Protein AF-A0A520SZP2-F1 (afdb_monomer_lite)

Radius of gyration: 31.74 Å; chains: 1; bounding box: 87×52×72 Å

Secondary structure (DSSP, 8-state):
-HHHHHHHHHHHHHHHHHHHHHHHHHHHHTTS---SS-HHHHHHHHHHHHHHHHHHHHHHHHHHHHHHHHHHHHHHHHHH-SSPPPHHHHHHHHHHHHHHHHT---S---HHHHHHHHHHHHHHHHHHHHHHHHHHHHHHHHHHHHHHHHHTT--HHHHHHHHHHHHHHHHHHHHHHHHHHHHHHHHHHHHHHHHHS-HHHHHH---B-GGGG--S-TTS--HHHHHHHHHHB-SHHHHHHHHHHHHHHHHHHHHHHHHHHHIIIII--HHHHHHHHHHHHHHHHS-HHHHHHHIIIIIHHHHHHHHHHTT---

Structure (mmCIF, N/CA/C/O backbone):
data_AF-A0A520SZP2-F1
#
_entry.id   AF-A0A520SZP2-F1
#
loop_
_atom_site.group_PDB
_atom_site.id
_atom_site.type_symbol
_atom_site.label_atom_id
_atom_site.label_alt_id
_atom_site.label_comp_id
_atom_site.label_asym_id
_atom_site.label_entity_id
_atom_site.label_seq_id
_atom_site.pdbx_PDB_ins_code
_atom_site.Cartn_x
_atom_site.Cartn_y
_atom_site.Cartn_z
_atom_site.occupancy
_atom_site.B_iso_or_equiv
_atom_site.auth_seq_id
_atom_site.auth_comp_id
_atom_site.auth_asym_id
_atom_site.auth_atom_id
_atom_site.pdbx_PDB_model_num
ATOM 1 N N . MET A 1 1 ? 10.255 18.016 1.391 1.00 80.38 1 MET A N 1
ATOM 2 C CA . MET A 1 1 ? 11.583 17.365 1.290 1.00 80.38 1 MET A CA 1
ATOM 3 C C . MET A 1 1 ? 11.484 15.958 0.704 1.00 80.38 1 MET A C 1
ATOM 5 O O . MET A 1 1 ? 12.062 15.733 -0.346 1.00 80.38 1 MET A O 1
ATOM 9 N N . ASN A 1 2 ? 10.723 15.031 1.305 1.00 86.62 2 ASN A N 1
ATOM 10 C CA . ASN A 1 2 ? 10.622 13.649 0.799 1.00 86.62 2 ASN A CA 1
ATOM 11 C C . ASN A 1 2 ? 10.128 13.564 -0.658 1.00 86.62 2 ASN A C 1
ATOM 13 O O . ASN A 1 2 ? 10.704 12.823 -1.446 1.00 86.62 2 ASN A O 1
ATOM 17 N N . SER A 1 3 ? 9.139 14.376 -1.046 1.00 88.38 3 SER A N 1
ATOM 18 C CA . SER A 1 3 ? 8.683 14.475 -2.441 1.00 88.38 3 SER A CA 1
ATOM 19 C C . SER A 1 3 ? 9.800 14.883 -3.408 1.00 88.38 3 SER A C 1
ATOM 21 O O . SER A 1 3 ? 9.926 14.290 -4.470 1.00 88.38 3 SER A O 1
ATOM 23 N N . ILE A 1 4 ? 10.653 15.835 -3.016 1.00 92.94 4 ILE A N 1
ATOM 24 C CA . ILE A 1 4 ? 11.794 16.316 -3.814 1.00 92.94 4 ILE A CA 1
ATOM 25 C C . ILE A 1 4 ? 12.872 15.229 -3.954 1.00 92.94 4 ILE A C 1
ATOM 27 O O . ILE A 1 4 ? 13.462 15.064 -5.019 1.00 92.94 4 ILE A O 1
ATOM 31 N N . LEU A 1 5 ? 13.140 14.470 -2.888 1.00 92.88 5 LEU A N 1
ATOM 32 C CA . LEU A 1 5 ? 14.099 13.360 -2.937 1.00 92.88 5 LEU A CA 1
ATOM 33 C C . LEU A 1 5 ? 13.573 12.188 -3.781 1.00 92.88 5 LEU A C 1
ATOM 35 O O . LEU A 1 5 ? 14.340 11.551 -4.493 1.00 92.88 5 LEU A O 1
ATOM 39 N N . LEU A 1 6 ? 12.264 11.932 -3.762 1.00 92.81 6 LEU A N 1
ATOM 40 C CA . LEU A 1 6 ? 11.645 10.917 -4.617 1.00 92.81 6 LEU A CA 1
ATOM 41 C C . LEU A 1 6 ? 11.651 11.325 -6.093 1.00 92.81 6 LEU A C 1
ATOM 43 O O . LEU A 1 6 ? 11.983 10.508 -6.950 1.00 92.81 6 LEU A O 1
ATOM 47 N N . THR A 1 7 ? 11.336 12.583 -6.413 1.00 93.75 7 THR A N 1
ATOM 48 C CA . THR A 1 7 ? 11.406 13.060 -7.803 1.00 93.75 7 THR A CA 1
ATOM 49 C C . THR A 1 7 ? 12.842 13.065 -8.318 1.00 93.75 7 THR A C 1
ATOM 51 O O . THR A 1 7 ? 13.082 12.628 -9.444 1.00 93.75 7 THR A O 1
ATOM 54 N N . SER A 1 8 ? 13.817 13.473 -7.497 1.00 93.12 8 SER A N 1
ATOM 55 C CA . SER A 1 8 ? 15.229 13.409 -7.880 1.00 93.12 8 SER A CA 1
ATOM 56 C C . SER A 1 8 ? 15.699 11.968 -8.086 1.00 93.12 8 SER A C 1
ATOM 58 O O . SER A 1 8 ? 16.366 11.698 -9.081 1.00 93.12 8 SER A O 1
ATOM 60 N N . LEU A 1 9 ? 15.286 11.020 -7.237 1.00 95.44 9 LEU A N 1
ATOM 61 C CA . LEU A 1 9 ? 15.585 9.595 -7.400 1.00 95.44 9 LEU A CA 1
ATOM 62 C C . LEU A 1 9 ? 15.125 9.063 -8.764 1.00 95.44 9 LEU A C 1
ATOM 64 O O . LEU A 1 9 ? 15.891 8.385 -9.449 1.00 95.44 9 LEU A O 1
ATOM 68 N N . VAL A 1 10 ? 13.896 9.394 -9.175 1.00 95.06 10 VAL A N 1
ATOM 69 C CA . VAL A 1 10 ? 13.352 8.994 -10.483 1.00 95.06 10 VAL A CA 1
ATOM 70 C C . VAL A 1 10 ? 14.177 9.604 -11.618 1.00 95.06 10 VAL A C 1
ATOM 72 O O . VAL A 1 10 ? 14.575 8.890 -12.540 1.00 95.06 10 VAL A O 1
ATOM 75 N N . LEU A 1 11 ? 14.502 10.897 -11.532 1.00 95.81 11 LEU A N 1
ATOM 76 C CA . LEU A 1 11 ? 15.324 11.582 -12.534 1.00 95.81 11 LEU A CA 1
ATOM 77 C C . LEU A 1 11 ? 16.731 10.972 -12.644 1.00 95.81 11 LEU A C 1
ATOM 79 O O . LEU A 1 11 ? 17.192 10.685 -13.752 1.00 95.81 11 LEU A O 1
ATOM 83 N N . PHE A 1 12 ? 17.400 10.710 -11.517 1.00 95.12 12 PHE A N 1
ATOM 84 C CA . PHE A 1 12 ? 18.714 10.063 -11.493 1.00 95.12 12 PHE A CA 1
ATOM 85 C C . PHE A 1 12 ? 18.660 8.621 -11.998 1.00 95.12 12 PHE A C 1
ATOM 87 O O . PHE A 1 12 ? 19.572 8.206 -12.713 1.00 95.12 12 PHE A O 1
ATOM 94 N N . GLY A 1 13 ? 17.596 7.874 -11.697 1.00 94.38 13 GLY A N 1
ATOM 95 C CA . GLY A 1 13 ? 17.383 6.522 -12.216 1.00 94.38 13 GLY A CA 1
ATOM 96 C C . GLY A 1 13 ? 17.248 6.498 -13.741 1.00 94.38 13 GLY A C 1
ATOM 97 O O . GLY A 1 13 ? 17.944 5.732 -14.411 1.00 94.38 13 GLY A O 1
ATOM 98 N N . ILE A 1 14 ? 16.421 7.387 -14.305 1.00 95.31 14 ILE A N 1
ATOM 99 C CA . ILE A 1 14 ? 16.243 7.522 -15.761 1.00 95.31 14 ILE A CA 1
ATOM 100 C C . ILE A 1 14 ? 17.556 7.956 -16.426 1.00 95.31 14 ILE A C 1
ATOM 102 O O . ILE A 1 14 ? 17.989 7.342 -17.403 1.00 95.31 14 ILE A O 1
ATOM 106 N N . SER A 1 15 ? 18.231 8.970 -15.880 1.00 95.06 15 SER A N 1
ATOM 107 C CA . SER A 1 15 ? 19.526 9.439 -16.393 1.00 95.06 15 SER A CA 1
ATOM 108 C C . SER A 1 15 ? 20.583 8.326 -16.373 1.00 95.06 15 SER A C 1
ATOM 110 O O . SER A 1 15 ? 21.253 8.063 -17.376 1.00 95.06 15 SER A O 1
ATOM 112 N N . SER A 1 16 ? 20.657 7.580 -15.268 1.00 94.50 16 SER A N 1
ATOM 113 C CA . SER A 1 16 ? 21.562 6.440 -15.088 1.00 94.50 16 SER A CA 1
ATOM 114 C C . SER A 1 16 ? 21.314 5.320 -16.101 1.00 94.50 16 SER A C 1
ATOM 116 O O . SER A 1 16 ? 22.273 4.733 -16.610 1.00 94.50 16 SER A O 1
ATOM 118 N N . PHE A 1 17 ? 20.053 5.056 -16.462 1.00 95.94 17 PHE A N 1
ATOM 119 C CA . PHE A 1 17 ? 19.707 4.085 -17.504 1.00 95.94 17 PHE A CA 1
ATOM 120 C C . PHE A 1 17 ? 20.318 4.460 -18.859 1.00 95.94 17 PHE A C 1
ATOM 122 O O . PHE A 1 17 ? 21.001 3.648 -19.497 1.00 95.94 17 PHE A O 1
ATOM 129 N N . PHE A 1 18 ? 20.102 5.703 -19.301 1.00 95.00 18 PHE A N 1
ATOM 130 C CA . PHE A 1 18 ? 20.647 6.183 -20.570 1.00 95.00 18 PHE A CA 1
ATOM 131 C C . PHE A 1 18 ? 22.175 6.247 -20.546 1.00 95.00 18 PHE A C 1
ATOM 133 O O . PHE A 1 18 ? 22.811 5.909 -21.549 1.00 95.00 18 PHE A O 1
ATOM 140 N N . PHE A 1 19 ? 22.768 6.605 -19.405 1.00 94.00 19 PHE A N 1
ATOM 141 C CA . PHE A 1 19 ? 24.215 6.638 -19.220 1.00 94.00 19 PHE A CA 1
ATOM 142 C C . PHE A 1 19 ? 24.849 5.245 -19.364 1.00 94.00 19 PHE A C 1
ATOM 144 O O . PHE A 1 19 ? 25.748 5.063 -20.191 1.00 94.00 19 PHE A O 1
ATOM 151 N N . GLY A 1 20 ? 24.330 4.235 -18.654 1.00 91.12 20 GLY A N 1
ATOM 152 C CA . GLY A 1 20 ? 24.816 2.852 -18.738 1.00 91.12 20 GLY A CA 1
ATOM 153 C C . GLY A 1 20 ? 24.688 2.263 -20.148 1.00 91.12 20 GLY A C 1
ATOM 154 O O . GLY A 1 20 ? 25.642 1.693 -20.685 1.00 91.12 20 GLY A O 1
ATOM 155 N N . LYS A 1 21 ? 23.539 2.487 -20.803 1.00 92.81 21 LYS A N 1
ATOM 156 C CA . LYS A 1 21 ? 23.280 2.047 -22.186 1.00 92.81 21 LYS A CA 1
ATOM 157 C C . LYS A 1 21 ? 24.211 2.719 -23.200 1.00 92.81 21 LYS A C 1
ATOM 159 O O . LYS A 1 21 ? 24.704 2.064 -24.118 1.00 92.81 21 LYS A O 1
ATOM 164 N N . SER A 1 22 ? 24.448 4.021 -23.060 1.00 91.12 22 SER A N 1
ATOM 165 C CA . SER A 1 22 ? 25.308 4.776 -23.979 1.00 91.12 22 SER A CA 1
ATOM 166 C C . SER A 1 22 ? 26.777 4.396 -23.818 1.00 91.12 22 SER A C 1
ATOM 168 O O . SER A 1 22 ? 27.507 4.312 -24.806 1.00 91.12 22 SER A O 1
ATOM 170 N N . ARG A 1 23 ? 27.213 4.107 -22.586 1.00 89.62 23 ARG A N 1
ATOM 171 C CA . ARG A 1 23 ? 28.592 3.710 -22.292 1.00 89.62 23 ARG A CA 1
ATOM 172 C C . ARG A 1 23 ? 28.969 2.399 -22.972 1.00 89.62 23 ARG A C 1
ATOM 174 O O . ARG A 1 23 ? 29.981 2.360 -23.666 1.00 89.62 23 ARG A O 1
ATOM 181 N N . ILE A 1 24 ? 28.152 1.355 -22.825 1.00 90.06 24 ILE A N 1
ATOM 182 C CA . ILE A 1 24 ? 28.465 0.052 -23.428 1.00 90.06 24 ILE A CA 1
ATOM 183 C C . ILE A 1 24 ? 28.420 0.098 -24.961 1.00 90.06 24 ILE A C 1
ATOM 185 O O . ILE A 1 24 ? 29.237 -0.546 -25.611 1.00 90.06 24 ILE A O 1
ATOM 189 N N . LYS A 1 25 ? 27.540 0.923 -25.553 1.00 88.75 25 LYS A N 1
ATOM 190 C CA . LYS A 1 25 ? 27.530 1.156 -27.007 1.00 88.75 25 LYS A CA 1
ATOM 191 C C . LYS A 1 25 ? 28.850 1.753 -27.499 1.00 88.75 25 LYS A C 1
ATOM 193 O O . LYS A 1 25 ? 29.400 1.240 -28.464 1.00 88.75 25 LYS A O 1
ATOM 198 N N . LYS A 1 26 ? 29.378 2.779 -26.815 1.00 88.50 26 LYS A N 1
ATOM 199 C CA . LYS A 1 26 ? 30.670 3.403 -27.165 1.00 88.50 26 LYS A CA 1
ATOM 200 C C . LYS A 1 26 ? 31.833 2.406 -27.102 1.00 88.50 26 LYS A C 1
ATOM 202 O O . LYS A 1 26 ? 32.680 2.392 -27.987 1.00 88.50 26 LYS A O 1
ATOM 207 N N . ILE A 1 27 ? 31.843 1.560 -26.074 1.00 84.88 27 ILE A N 1
ATOM 208 C CA . ILE A 1 27 ? 32.860 0.517 -25.869 1.00 84.88 27 ILE A CA 1
ATOM 209 C C . ILE A 1 27 ? 32.779 -0.574 -26.950 1.00 84.88 27 ILE A C 1
ATOM 211 O O . ILE A 1 27 ? 33.808 -1.060 -27.420 1.00 84.88 27 ILE A O 1
ATOM 215 N N . ALA A 1 28 ? 31.562 -0.937 -27.369 1.00 85.44 28 ALA A N 1
ATOM 216 C CA . ALA A 1 28 ? 31.340 -1.900 -28.443 1.00 85.44 28 ALA A CA 1
ATOM 217 C C . ALA A 1 28 ? 31.799 -1.356 -29.806 1.00 85.44 28 ALA A C 1
ATOM 219 O O . ALA A 1 28 ? 32.395 -2.091 -30.587 1.00 85.44 28 ALA A O 1
ATOM 220 N N . THR A 1 29 ? 31.566 -0.066 -30.081 1.00 84.81 29 THR A N 1
ATOM 221 C CA . THR A 1 29 ? 32.012 0.585 -31.325 1.00 84.81 29 THR A CA 1
ATOM 222 C C . THR A 1 29 ? 33.520 0.811 -31.382 1.00 84.81 29 THR A C 1
ATOM 224 O O . THR A 1 29 ? 34.079 0.823 -32.470 1.00 84.81 29 THR A O 1
ATOM 227 N N . SER A 1 30 ? 34.196 0.963 -30.237 1.00 81.12 30 SER A N 1
ATOM 228 C CA . SER A 1 30 ? 35.652 1.154 -30.183 1.00 81.12 30 SER A CA 1
ATOM 229 C C . SER A 1 30 ? 36.456 -0.150 -30.291 1.00 81.12 30 SER A C 1
ATOM 231 O O . SER A 1 30 ? 37.675 -0.118 -30.163 1.00 81.12 30 SER A O 1
ATOM 233 N N . GLY A 1 31 ? 35.799 -1.303 -30.481 1.00 71.50 31 GLY A N 1
ATOM 234 C CA . GLY A 1 31 ? 36.452 -2.594 -30.739 1.00 71.50 31 GLY A CA 1
ATOM 235 C C . GLY A 1 31 ? 37.140 -3.254 -29.536 1.00 71.50 31 GLY A C 1
ATOM 236 O O . GLY A 1 31 ? 37.711 -4.328 -29.686 1.00 71.50 31 GLY A O 1
ATOM 237 N N . SER A 1 32 ? 37.071 -2.655 -28.341 1.00 70.00 32 SER A N 1
ATOM 238 C CA . SER A 1 32 ? 37.806 -3.131 -27.154 1.00 70.00 32 SER A CA 1
ATOM 239 C C . SER A 1 32 ? 37.367 -4.514 -26.649 1.00 70.00 32 SER A C 1
ATOM 241 O O . SER A 1 32 ? 38.198 -5.290 -26.185 1.00 70.00 32 SER A O 1
ATOM 243 N N . PHE A 1 33 ? 36.077 -4.844 -26.749 1.00 79.12 33 PHE A N 1
ATOM 244 C CA . PHE A 1 33 ? 35.528 -6.183 -26.511 1.00 79.12 33 PHE A CA 1
ATOM 245 C C . PHE A 1 33 ? 34.069 -6.268 -26.979 1.00 79.12 33 PHE A C 1
ATOM 247 O O . PHE A 1 33 ? 33.365 -5.260 -27.070 1.00 79.12 33 PHE A O 1
ATOM 254 N N . ARG A 1 34 ? 33.576 -7.492 -27.220 1.00 82.19 34 ARG A N 1
ATOM 255 C CA . ARG A 1 34 ? 32.149 -7.745 -27.477 1.00 82.19 34 ARG A CA 1
ATOM 256 C C . ARG A 1 34 ? 31.355 -7.717 -26.154 1.00 82.19 34 ARG A C 1
ATOM 258 O O . ARG A 1 34 ? 31.770 -8.387 -25.201 1.00 82.19 34 ARG A O 1
ATOM 265 N N . PRO A 1 35 ? 30.240 -6.966 -26.055 1.00 84.06 35 PRO A N 1
ATOM 266 C CA . PRO A 1 35 ? 29.394 -6.955 -24.860 1.00 84.06 35 PRO A CA 1
ATOM 267 C C . PRO A 1 35 ? 28.834 -8.345 -24.544 1.00 84.06 35 PRO A C 1
ATOM 269 O O . PRO A 1 35 ? 28.375 -9.041 -25.447 1.00 84.06 35 PRO A O 1
ATOM 272 N N . LYS A 1 36 ? 28.819 -8.730 -23.263 1.00 87.38 36 LYS A N 1
ATOM 273 C CA . LYS A 1 36 ? 28.273 -10.031 -22.822 1.00 87.38 36 LYS A CA 1
ATOM 274 C C . LYS A 1 36 ? 26.745 -10.054 -22.689 1.00 87.38 36 LYS A C 1
ATOM 276 O O . LYS A 1 36 ? 26.164 -11.110 -22.474 1.00 87.38 36 LYS A O 1
ATOM 281 N N . ALA A 1 37 ? 26.094 -8.898 -22.788 1.00 89.62 37 ALA A N 1
ATOM 282 C CA . ALA A 1 37 ? 24.643 -8.753 -22.750 1.00 89.62 37 ALA A CA 1
ATOM 283 C C . ALA A 1 37 ? 24.182 -7.636 -23.698 1.00 89.62 37 ALA A C 1
ATOM 285 O O . ALA A 1 37 ? 24.980 -6.829 -24.182 1.00 89.62 37 ALA A O 1
ATOM 286 N N . LEU A 1 38 ? 22.875 -7.555 -23.945 1.00 89.75 38 LEU A N 1
ATOM 287 C CA . LEU A 1 38 ? 22.309 -6.477 -24.751 1.00 89.75 38 LEU A CA 1
ATOM 288 C C . LEU A 1 38 ? 22.446 -5.118 -24.028 1.00 89.75 38 LEU A C 1
ATOM 290 O O . LEU A 1 38 ? 22.322 -5.059 -22.801 1.00 89.75 38 LEU A O 1
ATOM 294 N N . PRO A 1 39 ? 22.635 -3.995 -24.753 1.00 90.19 39 PRO A N 1
ATOM 295 C CA . PRO A 1 39 ? 22.893 -2.685 -24.145 1.00 90.19 39 PRO A CA 1
ATOM 296 C C . PRO A 1 39 ? 21.847 -2.200 -23.132 1.00 90.19 39 PRO A C 1
ATOM 298 O O . PRO A 1 39 ? 22.168 -1.413 -22.246 1.00 90.19 39 PRO A O 1
ATOM 301 N N . HIS A 1 40 ? 20.596 -2.651 -23.251 1.00 93.56 40 HIS A N 1
ATOM 302 C CA . HIS A 1 40 ? 19.540 -2.307 -22.299 1.00 93.56 40 HIS A CA 1
ATOM 303 C C . HIS A 1 40 ? 19.774 -2.908 -20.906 1.00 93.56 40 HIS A C 1
ATOM 305 O O . HIS A 1 40 ? 19.505 -2.223 -19.926 1.00 93.56 40 HIS A O 1
ATOM 311 N N . PHE A 1 41 ? 20.357 -4.109 -20.789 1.00 93.12 41 PHE A N 1
ATOM 312 C CA . PHE A 1 41 ? 20.668 -4.707 -19.483 1.00 93.12 41 PHE A CA 1
ATOM 313 C C . PHE A 1 41 ? 21.712 -3.902 -18.708 1.00 93.12 41 PHE A C 1
ATOM 315 O O . PHE A 1 41 ? 21.589 -3.761 -17.498 1.00 93.12 41 PHE A O 1
ATOM 322 N N . TYR A 1 42 ? 22.692 -3.301 -19.387 1.00 93.31 42 TYR A N 1
ATOM 323 C CA . TYR A 1 42 ? 23.652 -2.393 -18.745 1.00 93.31 42 TYR A CA 1
ATOM 324 C C . TYR A 1 42 ? 22.991 -1.094 -18.262 1.00 93.31 42 TYR A C 1
ATOM 326 O O . TYR A 1 42 ? 23.363 -0.569 -17.215 1.00 93.31 42 TYR A O 1
ATOM 334 N N . GLY A 1 43 ? 21.987 -0.598 -18.994 1.00 94.50 43 GLY A N 1
ATOM 335 C CA . GLY A 1 43 ? 21.150 0.516 -18.547 1.00 94.50 43 GLY A CA 1
ATOM 336 C C . GLY A 1 43 ? 20.340 0.160 -17.300 1.00 94.50 43 GLY A C 1
ATOM 337 O O . GLY A 1 43 ? 20.403 0.881 -16.308 1.00 94.50 43 GLY A O 1
ATOM 338 N N . TYR A 1 44 ? 19.628 -0.973 -17.314 1.00 94.88 44 TYR A N 1
ATOM 339 C CA . TYR A 1 44 ? 18.870 -1.447 -16.149 1.00 94.88 44 TYR A CA 1
ATOM 340 C C . TYR A 1 44 ? 19.775 -1.687 -14.941 1.00 94.88 44 TYR A C 1
ATOM 342 O O . TYR A 1 44 ? 19.445 -1.262 -13.841 1.00 94.88 44 TYR A O 1
ATOM 350 N N . TYR A 1 45 ? 20.946 -2.290 -15.146 1.00 95.25 45 TYR A N 1
ATOM 351 C CA . TYR A 1 45 ? 21.922 -2.526 -14.088 1.00 95.25 45 TYR A CA 1
ATOM 352 C C . TYR A 1 45 ? 22.367 -1.218 -13.418 1.00 95.25 45 TYR A C 1
ATOM 354 O O . TYR A 1 45 ? 22.321 -1.112 -12.195 1.00 95.25 45 TYR A O 1
ATOM 362 N N . GLN A 1 46 ? 22.739 -0.201 -14.207 1.00 95.25 46 GLN A N 1
ATOM 363 C CA . GLN A 1 46 ? 23.141 1.109 -13.682 1.00 95.25 46 GLN A CA 1
ATOM 364 C C . GLN A 1 46 ? 21.993 1.803 -12.936 1.00 95.25 46 GLN A C 1
ATOM 366 O O . GLN A 1 46 ? 22.197 2.343 -11.851 1.00 95.25 46 GLN A O 1
ATOM 371 N N . ALA A 1 47 ? 20.787 1.783 -13.509 1.00 96.31 47 ALA A N 1
ATOM 372 C CA . ALA A 1 47 ? 19.615 2.413 -12.913 1.00 96.31 47 ALA A CA 1
ATOM 373 C C . ALA A 1 47 ? 19.215 1.751 -11.588 1.00 96.31 47 ALA A C 1
ATOM 375 O O . ALA A 1 47 ? 18.956 2.454 -10.616 1.00 96.31 47 ALA A O 1
ATOM 376 N N . LEU A 1 48 ? 19.222 0.415 -11.520 1.00 95.12 48 LEU A N 1
ATOM 377 C CA . LEU A 1 48 ? 18.883 -0.332 -10.307 1.00 95.12 48 LEU A CA 1
ATOM 378 C C . LEU A 1 48 ? 19.893 -0.088 -9.186 1.00 95.12 48 LEU A C 1
ATOM 380 O O . LEU A 1 48 ? 19.483 0.171 -8.059 1.00 95.12 48 LEU A O 1
ATOM 384 N N . TRP A 1 49 ? 21.195 -0.112 -9.487 1.00 94.69 49 TRP A N 1
ATOM 385 C CA . TRP A 1 49 ? 22.224 0.194 -8.491 1.00 94.69 49 TRP A CA 1
ATOM 386 C C . TRP A 1 49 ? 22.175 1.644 -8.015 1.00 94.69 49 TRP A C 1
ATOM 388 O O . TRP A 1 49 ? 22.424 1.881 -6.842 1.00 94.69 49 TRP A O 1
ATOM 398 N N . CYS A 1 50 ? 21.815 2.594 -8.880 1.00 95.19 50 CYS A N 1
ATOM 399 C CA . CYS A 1 50 ? 21.607 3.986 -8.489 1.00 95.19 50 CYS A CA 1
ATOM 400 C C . CYS A 1 50 ? 20.360 4.159 -7.604 1.00 95.19 50 CYS A C 1
ATOM 402 O O . CYS A 1 50 ? 20.396 4.894 -6.619 1.00 95.19 50 CYS A O 1
ATOM 404 N N . ALA A 1 51 ? 19.243 3.525 -7.973 1.00 94.75 51 ALA A N 1
ATOM 405 C CA . ALA A 1 51 ? 17.945 3.804 -7.371 1.00 94.75 51 ALA A CA 1
ATOM 406 C C . ALA A 1 51 ? 17.675 2.988 -6.099 1.00 94.75 51 ALA A C 1
ATOM 408 O O . ALA A 1 51 ? 17.231 3.553 -5.103 1.00 94.75 51 ALA A O 1
ATOM 409 N N . LEU A 1 52 ? 17.941 1.676 -6.098 1.00 94.00 52 LEU A N 1
ATOM 410 C CA . LEU A 1 52 ? 17.539 0.795 -4.993 1.00 94.00 52 LEU A CA 1
ATOM 411 C C . LEU A 1 52 ? 18.207 1.142 -3.654 1.00 94.00 52 LEU A C 1
ATOM 413 O O . LEU A 1 52 ? 17.484 1.289 -2.671 1.00 94.00 52 LEU A O 1
ATOM 417 N N . PRO A 1 53 ? 19.538 1.320 -3.559 1.00 94.50 53 PRO A N 1
ATOM 418 C CA . PRO A 1 53 ? 20.178 1.641 -2.284 1.00 94.50 53 PRO A CA 1
ATOM 419 C C . PRO A 1 53 ? 19.747 3.010 -1.749 1.00 94.50 53 PRO A C 1
ATOM 421 O O . PRO A 1 53 ? 19.476 3.152 -0.559 1.00 94.50 53 PRO A O 1
ATOM 424 N N . ALA A 1 54 ? 19.624 4.008 -2.629 1.00 95.25 54 ALA A N 1
ATOM 425 C CA . ALA A 1 54 ? 19.154 5.338 -2.257 1.00 95.25 54 ALA A CA 1
ATOM 426 C C . ALA A 1 54 ? 17.696 5.306 -1.768 1.00 95.25 54 ALA A C 1
ATOM 428 O O . ALA A 1 54 ? 17.363 5.937 -0.766 1.00 95.25 54 ALA A O 1
ATOM 429 N N . PHE A 1 55 ? 16.841 4.515 -2.420 1.00 94.88 55 PHE A N 1
ATOM 430 C CA . PHE A 1 55 ? 15.463 4.287 -1.992 1.00 94.88 55 PHE A CA 1
ATOM 431 C C . PHE A 1 55 ? 15.381 3.604 -0.621 1.00 94.88 55 PHE A C 1
ATOM 433 O O . PHE A 1 55 ? 14.622 4.048 0.239 1.00 94.88 55 PHE A O 1
ATOM 440 N N . LEU A 1 56 ? 16.199 2.572 -0.385 1.00 94.25 56 LEU A N 1
ATOM 441 C CA . LEU A 1 56 ? 16.272 1.886 0.909 1.00 94.25 56 LEU A CA 1
ATOM 442 C C . LEU A 1 56 ? 16.689 2.836 2.037 1.00 94.25 56 LEU A C 1
ATOM 444 O O . LEU A 1 56 ? 16.092 2.796 3.110 1.00 94.25 56 LEU A O 1
ATOM 448 N N . ILE A 1 57 ? 17.653 3.730 1.789 1.00 94.75 57 ILE A N 1
ATOM 449 C CA . ILE A 1 57 ? 18.052 4.757 2.762 1.00 94.75 57 ILE A CA 1
ATOM 450 C C . ILE A 1 57 ? 16.888 5.704 3.063 1.00 94.75 57 ILE A C 1
ATOM 452 O O . ILE A 1 57 ? 16.653 6.005 4.230 1.00 94.75 57 ILE A O 1
ATOM 456 N N . LEU A 1 58 ? 16.131 6.150 2.053 1.00 94.81 58 LEU A N 1
ATOM 457 C CA . LEU A 1 58 ? 14.971 7.022 2.277 1.00 94.81 58 LEU A CA 1
ATOM 458 C C . LEU A 1 58 ? 13.893 6.348 3.129 1.00 94.81 58 LEU A C 1
ATOM 460 O O . LEU A 1 58 ? 13.361 6.985 4.041 1.00 94.81 58 LEU A O 1
ATOM 464 N N . ILE A 1 59 ? 13.580 5.078 2.851 1.00 94.19 59 ILE A N 1
ATOM 465 C CA . ILE A 1 59 ? 12.612 4.306 3.642 1.00 94.19 59 ILE A CA 1
ATOM 466 C C . ILE A 1 59 ? 13.106 4.176 5.079 1.00 94.19 59 ILE A C 1
ATOM 468 O O . ILE A 1 59 ? 12.392 4.547 6.010 1.00 94.19 59 ILE A O 1
ATOM 472 N N . LEU A 1 60 ? 14.338 3.693 5.258 1.00 94.81 60 LEU A N 1
ATOM 473 C CA . LEU A 1 60 ? 14.906 3.451 6.578 1.00 94.81 60 LEU A CA 1
ATOM 474 C C . LEU A 1 60 ? 14.973 4.745 7.397 1.00 94.81 60 LEU A C 1
ATOM 476 O O . LEU A 1 60 ? 14.579 4.757 8.559 1.00 94.81 60 LEU A O 1
ATOM 480 N N . TRP A 1 61 ? 15.391 5.854 6.782 1.00 95.50 61 TRP A N 1
ATOM 481 C CA . TRP A 1 61 ? 15.434 7.151 7.450 1.00 95.50 61 TRP A CA 1
ATOM 482 C C . TRP A 1 61 ? 14.042 7.642 7.840 1.00 95.50 61 TRP A C 1
ATOM 484 O O . TRP A 1 61 ? 13.871 8.140 8.942 1.00 95.50 61 TRP A O 1
ATOM 494 N N . THR A 1 62 ? 13.033 7.468 6.979 1.00 92.69 62 THR A N 1
ATOM 495 C CA . THR A 1 62 ? 11.652 7.893 7.278 1.00 92.69 62 THR A CA 1
ATOM 496 C C . THR A 1 62 ? 11.073 7.147 8.484 1.00 92.69 62 THR A C 1
ATOM 498 O O . THR A 1 62 ? 10.303 7.727 9.245 1.00 92.69 62 THR A O 1
ATOM 501 N N . ILE A 1 63 ? 11.467 5.887 8.682 1.00 95.00 63 ILE A N 1
ATOM 502 C CA . ILE A 1 63 ? 11.056 5.079 9.837 1.00 95.00 63 ILE A CA 1
ATOM 503 C C . ILE A 1 63 ? 11.848 5.470 11.096 1.00 95.00 63 ILE A C 1
ATOM 505 O O . ILE A 1 63 ? 11.263 5.624 12.166 1.00 95.00 63 ILE A O 1
ATOM 509 N N . LEU A 1 64 ? 13.169 5.644 10.986 1.00 95.44 64 LEU A N 1
ATOM 510 C CA . LEU A 1 64 ? 14.049 5.886 12.137 1.00 95.44 64 LEU A CA 1
ATOM 511 C C . LEU A 1 64 ? 14.019 7.333 12.650 1.00 95.44 64 LEU A C 1
ATOM 513 O O . LEU A 1 64 ? 14.125 7.552 13.854 1.00 95.44 64 LEU A O 1
ATOM 517 N N . GLU A 1 65 ? 13.862 8.318 11.764 1.00 94.12 65 GLU A N 1
ATOM 518 C CA . GLU A 1 65 ? 13.841 9.752 12.080 1.00 94.12 65 GLU A CA 1
ATOM 519 C C . GLU A 1 65 ? 12.892 10.114 13.240 1.00 94.12 65 GLU A C 1
ATOM 521 O O . GLU A 1 65 ? 13.372 10.680 14.226 1.00 94.12 65 GLU A O 1
ATOM 526 N N . PRO A 1 66 ? 11.587 9.771 13.208 1.00 92.81 66 PRO A N 1
ATOM 527 C CA . PRO A 1 66 ? 10.680 10.122 14.300 1.00 92.81 66 PRO A CA 1
ATOM 528 C C . PRO A 1 66 ? 11.045 9.433 15.620 1.00 92.81 66 PRO A C 1
ATOM 530 O O . PRO A 1 66 ? 10.912 10.047 16.677 1.00 92.81 66 PRO A O 1
ATOM 533 N N . ILE A 1 67 ? 11.548 8.194 15.570 1.00 93.69 67 ILE A N 1
ATOM 534 C CA . ILE 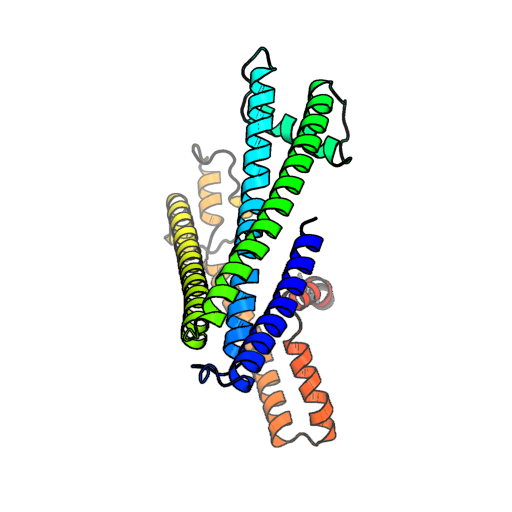A 1 67 ? 11.940 7.419 16.757 1.00 93.69 67 ILE A CA 1
ATOM 535 C C . ILE A 1 67 ? 13.144 8.076 17.439 1.00 93.69 67 ILE A C 1
ATOM 537 O O . ILE A 1 67 ? 13.127 8.330 18.642 1.00 93.69 67 ILE A O 1
ATOM 541 N N . VAL A 1 68 ? 14.179 8.400 16.662 1.00 95.00 68 VAL A N 1
ATOM 542 C CA . VAL A 1 68 ? 15.407 9.014 17.178 1.00 95.00 68 VAL A CA 1
ATOM 543 C C . VAL A 1 68 ? 15.132 10.421 17.703 1.00 95.00 68 VAL A C 1
ATOM 545 O O . VAL A 1 68 ? 15.537 10.745 18.817 1.00 95.00 68 VAL A O 1
ATOM 548 N N . VAL A 1 69 ? 14.409 11.253 16.945 1.00 93.94 69 VAL A N 1
ATOM 549 C CA . VAL A 1 69 ? 14.095 12.631 17.359 1.00 93.94 69 VAL A CA 1
ATOM 550 C C . VAL A 1 69 ? 13.257 12.647 18.638 1.00 93.94 69 VAL A C 1
ATOM 552 O O . VAL A 1 69 ? 13.528 13.457 19.524 1.00 93.94 69 VAL A O 1
ATOM 555 N N . LYS A 1 70 ? 12.276 11.744 18.764 1.00 93.12 70 LYS A N 1
ATOM 556 C CA . LYS A 1 70 ? 11.466 11.610 19.979 1.00 93.12 70 LYS A CA 1
ATOM 557 C C . LYS A 1 70 ? 12.323 11.242 21.189 1.00 93.12 70 LYS A C 1
ATOM 559 O O . LYS A 1 70 ? 12.315 11.985 22.166 1.00 93.12 70 LYS A O 1
ATOM 564 N N . ASN A 1 71 ? 13.127 10.183 21.087 1.00 91.50 71 ASN A N 1
ATOM 565 C CA . ASN A 1 71 ? 13.987 9.732 22.185 1.00 91.50 71 ASN A CA 1
ATOM 566 C C . ASN A 1 71 ? 14.986 10.816 22.631 1.00 91.50 71 ASN A C 1
ATOM 568 O O . ASN A 1 71 ? 15.228 10.985 23.822 1.00 91.50 71 ASN A O 1
ATOM 572 N N . LEU A 1 72 ? 15.552 11.587 21.694 1.00 91.69 72 LEU A N 1
ATOM 573 C CA . LEU A 1 72 ? 16.472 12.683 22.023 1.00 91.69 72 LEU A CA 1
ATOM 574 C C . LEU A 1 72 ? 15.786 13.824 22.786 1.00 91.69 72 LEU A C 1
ATOM 576 O O . LEU A 1 72 ? 16.394 14.413 23.680 1.00 91.69 72 LEU A O 1
ATOM 580 N N . ILE A 1 73 ? 14.536 14.144 22.444 1.00 91.19 73 ILE A N 1
ATOM 581 C CA . ILE A 1 73 ? 13.770 15.189 23.133 1.00 91.19 73 ILE A CA 1
ATOM 582 C C . ILE A 1 73 ? 13.319 14.712 24.506 1.00 91.19 73 ILE A C 1
ATOM 584 O O . ILE A 1 73 ? 13.498 15.450 25.468 1.00 91.19 73 ILE A O 1
ATOM 588 N N . GLU A 1 74 ? 12.791 13.493 24.612 1.00 89.25 74 GLU A N 1
ATOM 589 C CA . GLU A 1 74 ? 12.375 12.912 25.894 1.00 89.25 74 GLU A CA 1
ATOM 590 C C . GLU A 1 74 ? 13.547 12.844 26.877 1.00 89.25 74 GLU A C 1
ATOM 592 O O . GLU A 1 74 ? 13.421 13.319 28.003 1.00 89.25 74 GLU A O 1
ATOM 597 N N . ASN A 1 75 ? 14.723 12.392 26.429 1.00 87.88 75 ASN A N 1
ATOM 598 C CA . ASN A 1 75 ? 15.929 12.389 27.259 1.00 87.88 75 ASN A CA 1
ATOM 599 C C . ASN A 1 75 ? 16.326 13.800 27.716 1.00 87.88 75 ASN A C 1
ATOM 601 O O . ASN A 1 75 ? 16.704 13.999 28.868 1.00 87.88 75 ASN A O 1
ATOM 605 N N . LYS A 1 76 ? 16.230 14.803 26.835 1.00 87.31 76 LYS A N 1
ATOM 606 C CA . LYS A 1 76 ? 16.562 16.192 27.183 1.00 87.31 76 LYS A CA 1
ATOM 607 C C . LYS A 1 76 ? 15.552 16.802 28.161 1.00 87.31 76 LYS A C 1
ATOM 609 O O . LYS A 1 76 ? 15.953 17.578 29.027 1.00 87.31 76 LYS A O 1
ATOM 614 N N . LEU A 1 77 ? 14.270 16.458 28.031 1.00 85.75 77 LEU A N 1
ATOM 615 C CA . LEU A 1 77 ? 13.213 16.877 28.954 1.00 85.75 77 LEU A CA 1
ATOM 616 C C . LEU A 1 77 ? 13.425 16.264 30.338 1.00 85.75 77 LEU A C 1
ATOM 618 O O . LEU A 1 77 ? 13.438 17.013 31.309 1.00 85.75 77 LEU A O 1
ATOM 622 N N . GLN A 1 78 ? 13.694 14.957 30.407 1.00 84.81 78 GLN A N 1
ATOM 623 C CA . GLN A 1 78 ? 13.960 14.249 31.663 1.00 84.81 78 GLN A CA 1
ATOM 624 C C . GLN A 1 78 ? 15.171 14.824 32.411 1.00 84.81 78 GLN A C 1
ATOM 626 O O . GLN A 1 78 ? 15.149 14.949 33.628 1.00 84.81 78 GLN A O 1
ATOM 631 N N . LEU A 1 79 ? 16.224 15.213 31.682 1.00 81.25 79 LEU A N 1
ATOM 632 C CA . LEU A 1 79 ? 17.418 15.845 32.258 1.00 81.25 79 LEU A CA 1
ATOM 633 C C . LEU A 1 79 ? 17.179 17.285 32.739 1.00 81.25 79 LEU A C 1
ATOM 635 O O . LEU A 1 79 ? 17.947 17.791 33.552 1.00 81.25 79 LEU A O 1
ATOM 639 N N . SER A 1 80 ? 16.162 17.963 32.202 1.00 78.88 80 SER A N 1
ATOM 640 C CA . SER A 1 80 ? 15.842 19.356 32.540 1.00 78.88 80 SER A CA 1
ATOM 641 C C . SER A 1 80 ? 14.776 19.468 33.637 1.00 78.88 80 SER A C 1
ATOM 643 O O . SER A 1 80 ? 14.591 20.549 34.196 1.00 78.88 80 SER A O 1
ATOM 645 N N . SER A 1 81 ? 14.053 18.384 33.936 1.00 75.44 81 SER A N 1
ATOM 646 C CA . SER A 1 81 ? 13.054 18.322 35.000 1.00 75.44 81 SER A CA 1
ATOM 647 C C . SER A 1 81 ? 13.686 17.923 36.334 1.00 75.44 81 SER A C 1
ATOM 649 O O . SER A 1 81 ? 14.453 16.972 36.411 1.00 75.44 81 SER A O 1
ATOM 651 N N . ILE A 1 82 ? 13.325 18.638 37.402 1.00 63.28 82 ILE A N 1
ATOM 652 C CA . ILE A 1 82 ? 13.802 18.371 38.772 1.00 63.28 82 ILE A CA 1
ATOM 653 C C . ILE A 1 82 ? 13.270 17.024 39.301 1.00 63.28 82 ILE A C 1
ATOM 655 O O . ILE A 1 82 ? 13.940 16.365 40.090 1.00 63.28 82 ILE A O 1
ATOM 659 N N . ASN A 1 83 ? 12.090 16.605 38.832 1.00 74.88 83 ASN A N 1
ATOM 660 C CA . ASN A 1 83 ? 11.460 15.330 39.170 1.00 74.88 83 ASN A CA 1
ATOM 661 C C . ASN A 1 83 ? 11.448 14.409 37.946 1.00 74.88 83 ASN A C 1
ATOM 663 O O . ASN A 1 83 ? 11.323 14.889 36.817 1.00 74.88 83 ASN A O 1
ATOM 667 N N . GLU A 1 84 ? 11.516 13.096 38.169 1.00 78.44 84 GLU A N 1
ATOM 668 C CA . GLU A 1 84 ? 11.305 12.121 37.099 1.00 78.44 84 GLU A CA 1
ATOM 669 C C . GLU A 1 84 ? 9.867 12.217 36.579 1.00 78.44 84 GLU A C 1
ATOM 671 O O . GLU A 1 84 ? 8.909 11.982 37.316 1.00 78.44 84 GLU A O 1
ATOM 676 N N . LEU A 1 85 ? 9.716 12.572 35.302 1.00 79.31 85 LEU A N 1
ATOM 677 C CA . LEU A 1 85 ? 8.414 12.619 34.647 1.00 79.31 85 LEU A CA 1
ATOM 678 C C . LEU A 1 85 ? 7.947 11.203 34.313 1.00 79.31 85 LEU A C 1
ATOM 680 O O . LEU A 1 85 ? 8.732 10.345 33.893 1.00 79.31 85 LEU A O 1
ATOM 684 N N . THR A 1 86 ? 6.645 10.958 34.442 1.00 87.81 86 THR A N 1
ATOM 685 C CA . THR A 1 86 ? 6.059 9.695 33.991 1.00 87.81 86 THR A CA 1
ATOM 686 C C . THR A 1 86 ? 6.049 9.617 32.461 1.00 87.81 86 THR A C 1
ATOM 688 O O . THR A 1 86 ? 6.023 10.622 31.745 1.00 87.81 86 THR A O 1
ATOM 691 N N . LYS A 1 87 ? 5.998 8.396 31.916 1.00 85.44 87 LYS A N 1
ATOM 692 C CA . LYS A 1 87 ? 5.972 8.167 30.459 1.00 85.44 87 LYS A CA 1
ATOM 693 C C . LYS A 1 87 ? 4.780 8.844 29.762 1.00 85.44 87 LYS A C 1
ATOM 695 O O . LYS A 1 87 ? 4.881 9.236 28.600 1.00 85.44 87 LYS A O 1
ATOM 700 N N . ASN A 1 88 ? 3.654 8.988 30.460 1.00 87.50 88 ASN A N 1
ATOM 701 C CA . ASN A 1 88 ? 2.457 9.639 29.925 1.00 87.50 88 ASN A CA 1
ATOM 702 C C . ASN A 1 88 ? 2.622 11.161 29.862 1.00 87.50 88 ASN A C 1
ATOM 704 O O . ASN A 1 88 ? 2.262 11.771 28.856 1.00 87.50 88 ASN A O 1
ATOM 708 N N . GLU A 1 89 ? 3.229 11.763 30.885 1.00 85.69 89 GLU A N 1
ATOM 709 C CA . GLU A 1 89 ? 3.530 13.197 30.912 1.00 85.69 89 GLU A CA 1
ATOM 710 C C . GLU A 1 89 ? 4.557 13.576 29.837 1.00 85.69 89 GLU A C 1
ATOM 712 O O . GLU A 1 89 ? 4.348 14.548 29.112 1.00 85.69 89 GLU A O 1
ATOM 717 N N . LEU A 1 90 ? 5.610 12.769 29.652 1.00 86.56 90 LEU A N 1
ATOM 718 C CA . LEU A 1 90 ? 6.595 12.965 28.579 1.00 86.56 90 LEU A CA 1
ATOM 719 C C . LEU A 1 90 ? 5.953 12.927 27.189 1.00 86.56 90 LEU A C 1
ATOM 721 O O . LEU A 1 90 ? 6.193 13.818 26.373 1.00 86.56 90 LEU A O 1
ATOM 725 N N . ASN A 1 91 ? 5.091 11.939 26.929 1.00 90.62 91 ASN A N 1
ATOM 726 C CA . ASN A 1 91 ? 4.366 11.837 25.661 1.00 90.62 91 ASN A CA 1
ATOM 727 C C . ASN A 1 91 ? 3.453 13.047 25.415 1.00 90.62 91 ASN A C 1
ATOM 729 O O . ASN A 1 91 ? 3.350 13.525 24.280 1.00 90.62 91 ASN A O 1
ATOM 733 N N . LEU A 1 92 ? 2.795 13.546 26.463 1.00 89.94 92 LEU A N 1
ATOM 734 C CA . LEU A 1 92 ? 1.928 14.716 26.383 1.00 89.94 92 LEU A CA 1
ATOM 735 C C . LEU A 1 92 ? 2.739 15.976 26.059 1.00 89.94 92 LEU A C 1
ATOM 737 O O . LEU A 1 92 ? 2.417 16.672 25.097 1.00 89.94 92 LEU A O 1
ATOM 741 N N . ILE A 1 93 ? 3.831 16.227 26.786 1.00 88.62 93 ILE A N 1
ATOM 742 C CA . ILE A 1 93 ? 4.715 17.380 26.553 1.00 88.62 93 ILE A CA 1
ATOM 743 C C . ILE A 1 93 ? 5.351 17.302 25.159 1.00 88.62 93 ILE A C 1
ATOM 745 O O . ILE A 1 93 ? 5.372 18.297 24.435 1.00 88.62 93 ILE A O 1
ATOM 749 N N . TYR A 1 94 ? 5.813 16.122 24.735 1.00 91.56 94 TYR A N 1
ATOM 750 C CA . TYR A 1 94 ? 6.322 15.903 23.379 1.00 91.56 94 TYR A CA 1
ATOM 751 C C . TYR A 1 94 ? 5.268 16.248 22.319 1.00 91.56 94 TYR A C 1
ATOM 753 O O . TYR A 1 94 ? 5.562 16.965 21.363 1.00 91.56 94 TYR A O 1
ATOM 761 N N . SER A 1 95 ? 4.024 15.803 22.506 1.00 91.25 95 SER A N 1
ATOM 762 C CA . SER A 1 95 ? 2.928 16.105 21.579 1.00 91.25 95 SER A CA 1
ATOM 763 C C . SER A 1 95 ? 2.642 17.608 21.510 1.00 91.25 95 SER A C 1
ATOM 765 O O . SER A 1 95 ? 2.460 18.149 20.422 1.00 91.25 95 SER A O 1
ATOM 767 N N . GLN A 1 96 ? 2.683 18.314 22.643 1.00 91.44 96 GLN A N 1
ATOM 768 C CA . GLN A 1 96 ? 2.548 19.775 22.689 1.00 91.44 96 GLN A CA 1
ATOM 769 C C . GLN A 1 96 ? 3.702 20.490 21.969 1.00 91.44 96 GLN A C 1
ATOM 771 O O . GLN A 1 96 ? 3.462 21.423 21.202 1.00 91.44 96 GLN A O 1
ATOM 776 N N . ILE A 1 97 ? 4.942 20.026 22.157 1.00 92.19 97 ILE A N 1
ATOM 777 C CA . ILE A 1 97 ? 6.140 20.519 21.459 1.00 92.19 97 ILE A CA 1
ATOM 778 C C . ILE A 1 97 ? 5.994 20.366 19.942 1.00 92.19 97 ILE A C 1
ATOM 780 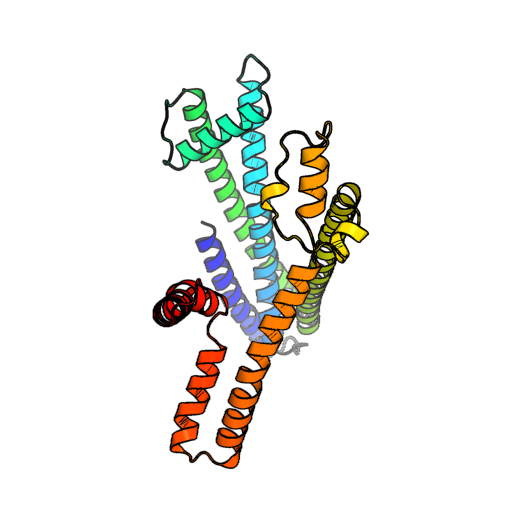O O . ILE A 1 97 ? 6.253 21.316 19.199 1.00 92.19 97 ILE A O 1
ATOM 784 N N . VAL A 1 98 ? 5.567 19.187 19.478 1.00 93.12 98 VAL A N 1
ATOM 785 C CA . VAL A 1 98 ? 5.358 18.905 18.052 1.00 93.12 98 VAL A CA 1
ATOM 786 C C . VAL A 1 98 ? 4.258 19.802 17.488 1.00 93.12 98 VAL A C 1
ATOM 788 O O . VAL A 1 98 ? 4.475 20.450 16.463 1.00 93.12 98 VAL A O 1
ATOM 791 N N . SER A 1 99 ? 3.121 19.920 18.179 1.00 92.00 99 SER A N 1
ATOM 792 C CA . SER A 1 99 ? 2.018 20.799 17.774 1.00 92.00 99 SER A CA 1
ATOM 793 C C . SER A 1 99 ? 2.450 22.263 17.681 1.00 92.00 99 SER A C 1
ATOM 795 O O . SER A 1 99 ? 2.105 22.947 16.714 1.00 92.00 99 SER A O 1
ATOM 797 N N . LEU A 1 100 ? 3.256 22.750 18.634 1.00 92.62 100 LEU A N 1
ATOM 798 C CA . LEU A 1 100 ? 3.765 24.126 18.618 1.00 92.62 100 LEU A CA 1
ATOM 799 C C . LEU A 1 100 ? 4.770 24.329 17.486 1.00 92.62 100 LEU A C 1
ATOM 801 O O . LEU A 1 100 ? 4.749 25.354 16.804 1.00 92.62 100 LEU A O 1
ATOM 805 N N . ALA A 1 101 ? 5.623 23.338 17.228 1.00 90.69 101 ALA A N 1
ATOM 806 C CA . ALA A 1 101 ? 6.562 23.393 16.121 1.00 90.69 101 ALA A CA 1
ATOM 807 C C . ALA A 1 101 ? 5.860 23.415 14.751 1.00 90.69 101 ALA A C 1
ATOM 809 O O . ALA A 1 101 ? 6.335 24.103 13.844 1.00 90.69 101 ALA A O 1
ATOM 810 N N . GLN A 1 102 ? 4.738 22.705 14.617 1.00 90.44 102 GLN A N 1
ATOM 811 C CA . GLN A 1 102 ? 3.919 22.652 13.403 1.00 90.44 102 GLN A CA 1
ATOM 812 C C . GLN A 1 102 ? 2.997 23.869 13.225 1.00 90.44 102 GLN A C 1
ATOM 814 O O . GLN A 1 102 ? 2.460 24.053 12.138 1.00 90.44 102 GLN A O 1
ATOM 819 N N . GLY A 1 103 ? 2.846 24.716 14.249 1.00 89.00 103 GLY A N 1
ATOM 820 C CA . GLY A 1 103 ? 1.981 25.900 14.204 1.00 89.00 103 GLY A CA 1
ATOM 821 C C . GLY A 1 103 ? 0.507 25.627 14.520 1.00 89.00 103 GLY A C 1
ATOM 822 O O . GLY A 1 103 ? -0.313 26.521 14.359 1.00 89.00 103 GLY A O 1
ATOM 823 N N . ASN A 1 104 ?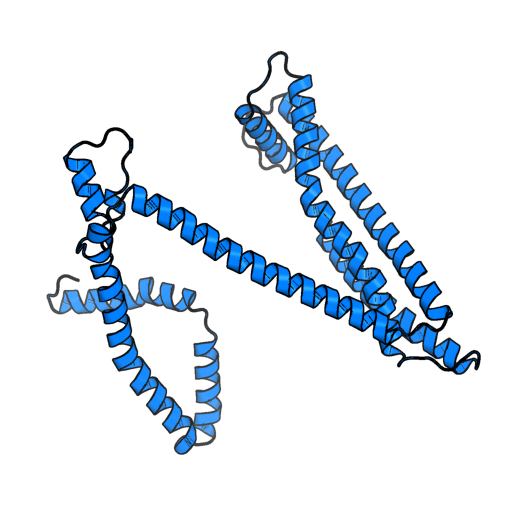 0.180 24.428 15.012 1.00 89.75 104 ASN A N 1
ATOM 824 C CA . ASN A 1 104 ? -1.187 23.986 15.313 1.00 89.75 104 ASN A CA 1
ATOM 825 C C . ASN A 1 104 ? -1.467 23.925 16.828 1.00 89.75 104 ASN A C 1
ATOM 827 O O . ASN A 1 104 ? -2.348 23.194 17.273 1.00 89.75 104 ASN A O 1
ATOM 831 N N . PHE A 1 105 ? -0.683 24.631 17.647 1.00 88.50 105 PHE A N 1
ATOM 832 C CA . PHE A 1 105 ? -0.820 24.580 19.101 1.00 88.50 105 PHE A CA 1
ATOM 833 C C . PHE A 1 105 ? -1.812 25.614 19.623 1.00 88.50 105 PHE A C 1
ATOM 835 O O . PHE A 1 105 ? -1.617 26.817 19.460 1.00 88.50 105 PHE A O 1
ATOM 842 N N . SER A 1 106 ? -2.827 25.127 20.328 1.00 76.50 106 SER A N 1
ATOM 843 C CA . SER A 1 106 ? -3.757 25.926 21.119 1.00 76.50 106 SER A CA 1
ATOM 844 C C . SER A 1 106 ? -3.519 25.644 22.605 1.00 76.50 106 SER A C 1
ATOM 846 O O . SER A 1 106 ? -3.822 24.552 23.083 1.00 76.50 106 SER A O 1
ATOM 848 N N . GLY A 1 107 ? -2.953 26.603 23.339 1.00 83.19 107 GLY A N 1
ATOM 849 C CA . GLY A 1 107 ? -2.679 26.457 24.770 1.00 83.19 107 GLY A CA 1
ATOM 850 C C . GLY A 1 107 ? -1.697 27.499 25.300 1.00 83.19 107 GLY A C 1
ATOM 851 O O . GLY A 1 107 ? -1.216 28.357 24.558 1.00 83.19 107 GLY A O 1
ATOM 852 N N . GLN A 1 108 ? -1.380 27.418 26.592 1.00 82.94 108 GLN A N 1
ATOM 853 C CA . GLN A 1 108 ? -0.347 28.261 27.194 1.00 82.94 108 GLN A CA 1
ATOM 854 C C . GLN A 1 108 ? 1.040 27.772 26.774 1.00 82.94 108 GLN A C 1
ATOM 856 O O . GLN A 1 108 ? 1.408 26.617 26.988 1.00 82.94 108 GLN A O 1
ATOM 861 N N . VAL A 1 109 ? 1.818 28.665 26.168 1.00 84.25 109 VAL A N 1
ATOM 862 C CA . VAL A 1 109 ? 3.183 28.368 25.733 1.00 84.25 109 VAL A CA 1
ATOM 863 C C . VAL A 1 109 ? 4.114 28.508 26.932 1.00 84.25 109 VAL A C 1
ATOM 865 O O . VAL A 1 109 ? 4.582 29.602 27.240 1.00 84.25 109 VAL A O 1
ATOM 868 N N . THR A 1 110 ? 4.377 27.399 27.620 1.00 86.38 110 THR A N 1
ATOM 869 C CA . THR A 1 110 ? 5.408 27.366 28.662 1.00 86.38 110 THR A CA 1
ATOM 870 C C . THR A 1 110 ? 6.802 27.444 28.040 1.00 86.38 110 THR A C 1
ATOM 872 O O . THR A 1 110 ? 7.021 27.093 26.874 1.00 86.38 110 THR A O 1
ATOM 875 N N . GLU A 1 111 ? 7.778 27.902 28.821 1.00 84.75 111 GLU A N 1
ATOM 876 C CA . GLU A 1 111 ? 9.159 28.058 28.356 1.00 84.75 111 GLU A CA 1
ATOM 877 C C . GLU A 1 111 ? 9.784 26.720 27.919 1.00 84.75 111 GLU A C 1
ATOM 879 O O . GLU A 1 111 ? 10.488 26.663 26.908 1.00 84.75 111 GLU A O 1
ATOM 884 N N . ALA A 1 112 ? 9.428 25.624 28.598 1.00 82.75 112 ALA A N 1
ATOM 885 C CA . ALA A 1 112 ? 9.822 24.266 28.230 1.00 82.75 112 ALA A CA 1
ATOM 886 C C . ALA A 1 112 ? 9.279 23.844 26.852 1.00 82.75 112 ALA A C 1
ATOM 888 O O . ALA A 1 112 ? 10.027 23.309 26.032 1.00 82.75 112 ALA A O 1
ATOM 889 N N . ILE A 1 113 ? 8.006 24.136 26.549 1.00 86.00 113 ILE A N 1
ATOM 890 C CA . ILE A 1 113 ? 7.400 23.820 25.244 1.00 86.00 113 ILE A CA 1
ATOM 891 C C . ILE A 1 113 ? 8.042 24.669 24.141 1.00 86.00 113 ILE A C 1
ATOM 893 O O . ILE A 1 113 ? 8.351 24.161 23.063 1.00 86.00 113 ILE A O 1
ATOM 897 N N . LYS A 1 114 ? 8.302 25.955 24.410 1.00 88.94 114 LYS A N 1
ATOM 898 C CA . LYS A 1 114 ? 8.949 26.864 23.454 1.00 88.94 114 LYS A CA 1
ATOM 899 C C . LYS A 1 114 ? 10.380 26.428 23.122 1.00 88.94 114 LYS A C 1
ATOM 901 O O . LYS A 1 114 ? 10.736 26.349 21.944 1.00 88.94 114 LYS A O 1
ATOM 906 N N . SER A 1 115 ? 11.198 26.125 24.135 1.00 88.38 115 SER A N 1
ATOM 907 C CA . SER A 1 115 ? 12.584 25.675 23.933 1.00 88.38 115 SER A CA 1
ATOM 908 C C . SER A 1 115 ? 12.641 24.277 23.302 1.00 88.38 115 SER A C 1
ATOM 910 O O . SER A 1 115 ? 13.472 24.016 22.421 1.00 88.38 115 SER A O 1
ATOM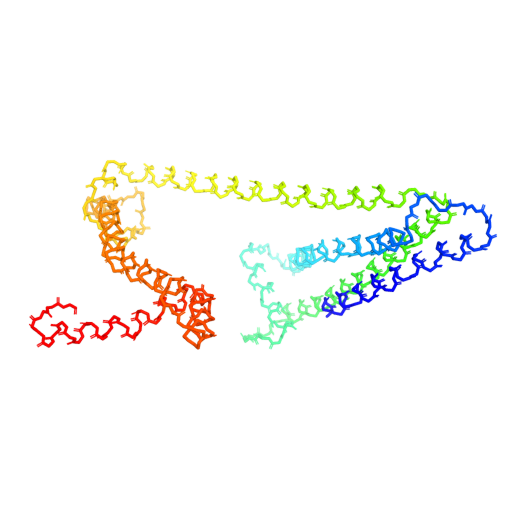 912 N N . GLY A 1 116 ? 11.701 23.404 23.679 1.00 88.81 116 GLY A N 1
ATOM 913 C CA . GLY A 1 116 ? 11.505 22.083 23.098 1.00 88.81 116 GLY A CA 1
ATOM 914 C C . GLY A 1 116 ? 11.151 22.156 21.616 1.00 88.81 116 GLY A C 1
ATOM 915 O O . GLY A 1 116 ? 11.772 21.470 20.809 1.00 88.81 116 GLY A O 1
ATOM 916 N N . ALA A 1 117 ? 10.239 23.047 21.222 1.00 91.88 117 ALA A N 1
ATOM 917 C CA . ALA A 1 117 ? 9.844 23.228 19.825 1.00 91.88 117 ALA A CA 1
ATOM 918 C C . ALA A 1 117 ? 10.974 23.786 18.955 1.00 91.88 117 ALA A C 1
ATOM 920 O O . ALA A 1 117 ? 11.144 23.355 17.813 1.00 91.88 117 ALA A O 1
ATOM 921 N N . LEU A 1 118 ? 11.787 24.701 19.491 1.00 92.38 118 LEU A N 1
ATOM 922 C CA . LEU A 1 118 ? 12.980 25.187 18.797 1.00 92.38 118 LEU A CA 1
ATOM 923 C C . LEU A 1 118 ? 14.023 24.070 18.641 1.00 92.38 118 LEU A C 1
ATOM 925 O O . LEU A 1 118 ? 14.565 23.879 17.552 1.00 92.38 118 LEU A O 1
ATOM 929 N N . THR A 1 119 ? 14.247 23.279 19.695 1.00 91.62 119 THR A N 1
ATOM 930 C CA . THR A 1 119 ? 15.133 22.104 19.643 1.00 91.62 119 THR A CA 1
ATOM 931 C C . THR A 1 119 ? 14.632 21.081 18.619 1.00 91.62 119 THR A C 1
ATOM 933 O O . THR A 1 119 ? 15.418 20.606 17.805 1.00 91.62 119 THR A O 1
ATOM 936 N N . TYR A 1 120 ? 13.330 20.788 18.598 1.00 93.94 120 TYR A N 1
ATOM 937 C CA . TYR A 1 120 ? 12.705 19.880 17.635 1.00 93.94 120 TYR A CA 1
ATOM 938 C C . TYR A 1 120 ? 12.888 20.359 16.192 1.00 93.94 120 TYR A C 1
ATOM 940 O O . TYR A 1 120 ? 13.323 19.582 15.344 1.00 93.94 120 TYR A O 1
ATOM 948 N N . LYS A 1 121 ? 12.644 21.648 15.910 1.00 94.25 121 LYS A N 1
ATOM 949 C CA . LYS A 1 121 ? 12.886 22.232 14.578 1.00 94.25 121 LYS A CA 1
ATOM 950 C C . LYS A 1 121 ? 14.349 22.113 14.153 1.00 94.25 121 LYS A C 1
ATOM 952 O O . LYS A 1 121 ? 14.615 21.750 13.008 1.00 94.25 121 LYS A O 1
ATOM 957 N N . ASN A 1 122 ? 15.290 22.366 15.063 1.00 94.50 122 ASN A N 1
ATOM 958 C CA . ASN A 1 122 ? 16.718 22.219 14.781 1.00 94.50 122 ASN A CA 1
ATOM 959 C C . ASN A 1 122 ? 17.101 20.758 14.506 1.00 94.50 122 ASN A C 1
ATOM 961 O O . ASN A 1 122 ? 17.789 20.489 13.523 1.00 94.50 122 ASN A O 1
ATOM 965 N N . LEU A 1 123 ? 16.617 19.811 15.317 1.00 94.62 123 LEU A N 1
ATOM 966 C CA . LEU A 1 123 ? 16.854 18.379 15.114 1.00 94.62 123 LEU A CA 1
ATOM 967 C C . LEU A 1 123 ? 16.279 17.887 13.783 1.00 94.62 123 LEU A C 1
ATOM 969 O O . LEU A 1 123 ? 16.966 17.170 13.060 1.00 94.62 123 LEU A O 1
ATOM 973 N N . LEU A 1 124 ? 15.065 18.313 13.417 1.00 93.44 124 LEU A N 1
ATOM 974 C CA . LEU A 1 124 ? 14.486 18.006 12.108 1.00 93.44 124 LEU A CA 1
ATOM 975 C C . LEU A 1 124 ? 15.297 18.612 10.961 1.00 93.44 124 LEU A C 1
ATOM 977 O O . LEU A 1 124 ? 15.507 17.951 9.951 1.00 93.44 124 LEU A O 1
ATOM 981 N N . SER A 1 125 ? 15.777 19.850 11.102 1.00 94.25 125 SER A N 1
ATOM 982 C CA . SER A 1 125 ? 16.626 20.485 10.087 1.00 94.25 125 SER A CA 1
ATOM 983 C C . SER A 1 125 ? 17.924 19.697 9.865 1.00 94.25 125 SER A C 1
ATOM 985 O O . SER A 1 125 ? 18.262 19.364 8.727 1.00 94.25 125 SER A O 1
ATOM 987 N N . ILE A 1 126 ? 18.601 19.308 10.953 1.00 94.31 126 ILE A N 1
ATOM 988 C CA . ILE A 1 126 ? 19.815 18.478 10.913 1.00 94.31 126 ILE A CA 1
ATOM 989 C C . ILE A 1 126 ? 19.511 17.107 10.297 1.00 94.31 126 ILE A C 1
ATOM 991 O O . ILE A 1 126 ? 20.223 16.673 9.393 1.00 94.31 126 ILE A O 1
ATOM 995 N N . SER A 1 127 ? 18.438 16.447 10.738 1.00 94.81 127 SER A N 1
ATOM 996 C CA . SER A 1 127 ? 17.996 15.151 10.212 1.00 94.81 127 SER A CA 1
ATOM 997 C C . SER A 1 127 ? 17.704 15.213 8.711 1.00 94.81 127 SER A C 1
ATOM 999 O O . SER A 1 127 ? 18.186 14.384 7.941 1.00 94.81 127 SER A O 1
ATOM 1001 N N . HIS A 1 128 ? 16.977 16.235 8.257 1.00 93.44 128 HIS A N 1
ATOM 1002 C CA . HIS A 1 128 ? 16.689 16.447 6.843 1.00 93.44 128 HIS A CA 1
ATOM 1003 C C . HIS A 1 128 ? 17.954 16.710 6.017 1.00 93.44 128 HIS A C 1
ATOM 1005 O O . HIS A 1 128 ? 18.077 16.162 4.918 1.00 93.44 128 HIS A O 1
ATOM 1011 N N . GLY A 1 129 ? 18.894 17.507 6.535 1.00 94.50 129 GLY A N 1
ATOM 1012 C CA . GLY A 1 129 ? 20.192 17.739 5.901 1.00 94.50 129 GLY A CA 1
ATOM 1013 C C . GLY A 1 129 ? 21.015 16.454 5.787 1.00 94.50 129 GLY A C 1
ATOM 1014 O O . GLY A 1 129 ? 21.488 16.118 4.701 1.00 94.50 129 GLY A O 1
ATOM 1015 N N . ALA A 1 130 ? 21.112 15.684 6.874 1.00 95.00 130 ALA A N 1
ATOM 1016 C CA . ALA A 1 130 ? 21.818 14.405 6.910 1.00 95.00 130 ALA A CA 1
ATOM 1017 C C . ALA A 1 130 ? 21.198 13.371 5.954 1.00 95.00 130 ALA A C 1
ATOM 1019 O O . ALA A 1 130 ? 21.922 12.731 5.190 1.00 95.00 130 ALA A O 1
ATOM 1020 N N . LYS A 1 131 ? 19.862 13.271 5.921 1.00 95.06 131 LYS A N 1
ATOM 1021 C CA . LYS A 1 131 ? 19.110 12.436 4.970 1.00 95.06 131 LYS A CA 1
ATOM 1022 C C . LYS A 1 131 ? 19.461 12.774 3.524 1.00 95.06 131 LYS A C 1
ATOM 1024 O O . LYS A 1 131 ? 19.724 11.870 2.735 1.00 95.06 131 LYS A O 1
ATOM 1029 N N . ALA A 1 132 ? 19.477 14.061 3.172 1.00 94.81 132 ALA A N 1
ATOM 1030 C CA . ALA A 1 132 ? 19.801 14.503 1.818 1.00 94.81 132 ALA A CA 1
ATOM 1031 C C . ALA A 1 132 ? 21.257 14.180 1.444 1.00 94.81 132 ALA A C 1
ATOM 1033 O O . ALA A 1 132 ? 21.507 13.644 0.366 1.00 94.81 132 ALA A O 1
ATOM 1034 N N . VAL A 1 133 ? 22.211 14.447 2.342 1.00 96.00 133 VAL A N 1
ATOM 1035 C CA . VAL A 1 133 ? 23.636 14.151 2.117 1.00 96.00 133 VAL A CA 1
ATOM 1036 C C . VAL A 1 133 ? 23.845 12.653 1.901 1.00 96.00 133 VAL A C 1
ATOM 1038 O O . VAL A 1 133 ? 24.415 12.260 0.887 1.00 96.00 133 VAL A O 1
ATOM 1041 N N . LEU A 1 134 ? 23.323 11.805 2.793 1.00 95.56 134 LEU A N 1
ATOM 1042 C CA . LEU A 1 134 ? 23.445 10.350 2.672 1.00 95.56 134 LEU A CA 1
ATOM 1043 C C . LEU A 1 134 ? 22.791 9.815 1.398 1.00 95.56 134 LEU A C 1
ATOM 1045 O O . LEU A 1 134 ? 23.361 8.948 0.739 1.00 95.56 134 LEU A O 1
ATOM 1049 N N . PHE A 1 135 ? 21.635 10.361 1.021 1.00 95.69 135 PHE A N 1
ATOM 1050 C CA . PHE A 1 135 ? 20.955 10.020 -0.222 1.00 95.69 135 PHE A CA 1
ATOM 1051 C C . PHE A 1 135 ? 21.832 10.297 -1.454 1.00 95.69 135 PHE A C 1
ATOM 1053 O O . PHE A 1 135 ? 22.046 9.400 -2.273 1.00 95.69 135 PHE A O 1
ATOM 1060 N N . PHE A 1 136 ? 22.394 11.504 -1.577 1.00 95.56 136 PHE A N 1
ATOM 1061 C CA . PHE A 1 136 ? 23.249 11.848 -2.717 1.00 95.56 136 PHE A CA 1
ATOM 1062 C C . PHE A 1 136 ? 24.582 11.093 -2.696 1.00 95.56 136 PHE A C 1
ATOM 1064 O O . PHE A 1 136 ? 25.026 10.616 -3.742 1.00 95.56 136 PHE A O 1
ATOM 1071 N N . CYS A 1 137 ? 25.195 10.908 -1.523 1.00 96.12 137 CYS A N 1
ATOM 1072 C CA . CYS A 1 137 ? 26.396 10.087 -1.373 1.00 96.12 137 CYS A CA 1
ATOM 1073 C C . CYS A 1 137 ? 26.149 8.644 -1.829 1.00 96.12 137 CYS A C 1
ATOM 1075 O O . CYS A 1 137 ? 26.973 8.084 -2.553 1.00 96.12 137 CYS A O 1
ATOM 1077 N N . ALA A 1 138 ? 25.006 8.058 -1.466 1.00 95.75 138 ALA A N 1
ATOM 1078 C CA . ALA A 1 138 ? 24.638 6.714 -1.890 1.00 95.75 138 ALA A CA 1
ATOM 1079 C C . ALA A 1 138 ? 24.442 6.626 -3.406 1.00 95.75 138 ALA A C 1
ATOM 1081 O O . ALA A 1 138 ? 24.986 5.709 -4.023 1.00 95.75 138 ALA A O 1
ATOM 1082 N N . ILE A 1 139 ? 23.744 7.589 -4.022 1.00 96.00 139 ILE A N 1
ATOM 1083 C CA . ILE A 1 139 ? 23.590 7.667 -5.486 1.00 96.00 139 ILE A CA 1
ATOM 1084 C C . ILE A 1 139 ? 24.957 7.708 -6.171 1.00 96.00 139 ILE A C 1
ATOM 1086 O O . ILE A 1 139 ? 25.216 6.926 -7.085 1.00 96.00 139 ILE A O 1
ATOM 1090 N N . ILE A 1 140 ? 25.854 8.586 -5.716 1.00 95.88 140 ILE A N 1
ATOM 1091 C CA . ILE A 1 140 ? 27.179 8.755 -6.320 1.00 95.88 140 ILE A CA 1
ATOM 1092 C C . ILE A 1 140 ? 28.008 7.475 -6.161 1.00 95.88 140 ILE A C 1
ATOM 1094 O O . ILE A 1 140 ? 28.519 6.951 -7.151 1.00 95.88 140 ILE A O 1
ATOM 1098 N N . ALA A 1 141 ? 28.109 6.932 -4.945 1.00 96.19 141 ALA A N 1
ATOM 1099 C CA . ALA A 1 141 ? 28.926 5.755 -4.656 1.00 96.19 141 ALA A CA 1
ATOM 1100 C C . ALA A 1 141 ? 28.461 4.514 -5.434 1.00 96.19 141 ALA A C 1
ATOM 1102 O O . ALA A 1 141 ? 29.268 3.804 -6.038 1.00 96.19 141 ALA A O 1
ATOM 1103 N N . THR A 1 142 ? 27.153 4.263 -5.460 1.00 95.00 142 THR A N 1
ATOM 1104 C CA . THR A 1 142 ? 26.573 3.083 -6.119 1.00 95.00 142 THR A CA 1
ATOM 1105 C C . THR A 1 142 ? 26.575 3.210 -7.640 1.00 95.00 142 THR A C 1
ATOM 1107 O O . THR A 1 142 ? 26.867 2.237 -8.338 1.00 95.00 142 THR A O 1
ATOM 1110 N N . SER A 1 143 ? 26.354 4.417 -8.170 1.00 94.12 143 SER A N 1
ATOM 1111 C CA . SER A 1 143 ? 26.483 4.705 -9.599 1.00 94.12 143 SER A CA 1
ATOM 1112 C C . SER A 1 143 ? 27.933 4.544 -10.072 1.00 94.12 143 SER A C 1
ATOM 1114 O O . SER A 1 143 ? 28.177 3.905 -11.097 1.00 94.12 143 SER A O 1
ATOM 1116 N N . LEU A 1 144 ? 28.921 5.015 -9.301 1.00 95.12 144 LEU A N 1
ATOM 1117 C CA . LEU A 1 144 ? 30.344 4.794 -9.594 1.00 95.12 144 LEU A CA 1
ATOM 1118 C C . LEU A 1 144 ? 30.718 3.307 -9.546 1.00 95.12 144 LEU A C 1
ATOM 1120 O O . LEU A 1 144 ? 31.421 2.813 -10.431 1.00 95.12 144 LEU A O 1
ATOM 1124 N N . PHE A 1 145 ? 30.220 2.572 -8.550 1.00 94.94 145 PHE A N 1
ATOM 1125 C CA . PHE A 1 145 ? 30.422 1.127 -8.452 1.00 94.94 145 PHE A CA 1
ATOM 1126 C C . PHE A 1 145 ? 29.874 0.389 -9.682 1.00 94.94 145 PHE A C 1
ATOM 1128 O O . PHE A 1 145 ? 30.580 -0.423 -10.292 1.00 94.94 145 PHE A O 1
ATOM 1135 N N . ALA A 1 146 ? 28.640 0.701 -10.084 1.00 93.25 146 ALA A N 1
ATOM 1136 C CA . ALA A 1 146 ? 28.016 0.107 -11.255 1.00 93.25 146 ALA A CA 1
ATOM 1137 C C . ALA A 1 146 ? 28.762 0.490 -12.544 1.00 93.25 146 ALA A C 1
ATOM 1139 O O . ALA A 1 146 ? 29.087 -0.391 -13.340 1.00 93.25 146 ALA A O 1
ATOM 1140 N N . TYR A 1 147 ? 29.179 1.749 -12.690 1.00 92.06 147 TYR A N 1
ATOM 1141 C CA . TYR A 1 147 ? 29.964 2.218 -13.832 1.00 92.06 147 TYR A CA 1
ATOM 1142 C C . TYR A 1 147 ? 31.293 1.463 -13.979 1.00 92.06 147 TYR A C 1
ATOM 1144 O O . TYR A 1 147 ? 31.638 0.988 -15.066 1.00 92.06 147 TYR A O 1
ATOM 1152 N N . ASN A 1 148 ? 32.014 1.271 -12.871 1.00 92.12 148 ASN A N 1
ATOM 1153 C CA . ASN A 1 148 ? 33.264 0.514 -12.847 1.00 92.12 148 ASN A CA 1
ATOM 1154 C C . ASN A 1 148 ? 33.059 -0.956 -13.240 1.00 92.12 148 ASN A C 1
ATOM 1156 O O . ASN A 1 148 ? 33.909 -1.540 -13.914 1.00 92.12 148 ASN A O 1
ATOM 1160 N N . LYS A 1 149 ? 31.926 -1.559 -12.866 1.00 90.50 149 LYS A N 1
ATOM 1161 C CA . LYS A 1 149 ? 31.552 -2.914 -13.293 1.00 90.50 149 LYS A CA 1
ATOM 1162 C C . LYS A 1 149 ? 31.212 -2.971 -14.785 1.00 90.50 149 LYS A C 1
ATOM 1164 O O . LYS A 1 149 ? 31.676 -3.889 -15.459 1.00 90.50 149 LYS A O 1
ATOM 1169 N N . ILE A 1 150 ? 30.482 -1.992 -15.324 1.00 89.75 150 ILE A N 1
ATOM 1170 C CA . ILE A 1 150 ? 30.149 -1.922 -16.759 1.00 89.75 150 ILE A CA 1
ATOM 1171 C C . ILE A 1 150 ? 31.424 -1.853 -17.612 1.00 89.75 150 ILE A C 1
ATOM 1173 O O . ILE A 1 150 ? 31.544 -2.591 -18.589 1.00 89.75 150 ILE A O 1
ATOM 1177 N N . ASN A 1 151 ? 32.411 -1.045 -17.207 1.00 87.94 151 ASN A N 1
ATOM 1178 C CA . ASN A 1 151 ? 33.697 -0.942 -17.912 1.00 87.94 151 ASN A CA 1
ATOM 1179 C C . ASN A 1 151 ? 34.494 -2.262 -17.930 1.00 87.94 151 ASN A C 1
ATOM 1181 O O . ASN A 1 151 ? 35.286 -2.475 -18.841 1.00 87.94 151 ASN A O 1
ATOM 1185 N N . LYS A 1 152 ? 34.267 -3.165 -16.966 1.00 87.56 152 LYS A N 1
ATOM 1186 C CA . LYS A 1 152 ? 34.900 -4.496 -16.890 1.00 87.56 152 LYS A CA 1
ATOM 1187 C C . LYS A 1 152 ? 34.143 -5.590 -17.667 1.00 87.56 152 LYS A C 1
ATOM 1189 O O . LYS A 1 152 ? 34.422 -6.770 -17.476 1.00 87.56 152 LYS A O 1
ATOM 1194 N N . ASN A 1 153 ? 33.173 -5.226 -18.513 1.00 85.00 153 ASN A N 1
ATOM 1195 C CA . ASN A 1 153 ? 32.360 -6.151 -19.315 1.00 85.00 153 ASN A CA 1
ATOM 1196 C C . ASN A 1 153 ? 31.709 -7.289 -18.500 1.00 85.00 153 ASN A C 1
ATOM 1198 O O . ASN A 1 153 ? 31.816 -8.472 -18.842 1.00 85.00 153 ASN A O 1
ATOM 1202 N N . VAL A 1 154 ? 31.064 -6.950 -17.381 1.00 88.06 154 VAL A N 1
ATOM 1203 C CA . VAL A 1 154 ? 30.319 -7.940 -16.585 1.00 88.06 154 VAL A CA 1
ATOM 1204 C C . VAL A 1 154 ? 29.068 -8.441 -17.312 1.00 88.06 154 VAL A C 1
ATOM 1206 O O . VAL A 1 154 ? 28.526 -7.756 -18.183 1.00 88.06 154 VAL A O 1
ATOM 1209 N N . HIS A 1 155 ? 28.583 -9.621 -16.916 1.00 90.00 155 HIS A N 1
ATOM 1210 C CA . HIS A 1 155 ? 27.272 -10.137 -17.312 1.00 90.00 155 HIS A CA 1
ATOM 1211 C C . HIS A 1 155 ? 26.167 -9.317 -16.627 1.00 90.00 155 HIS A C 1
ATOM 1213 O O . HIS A 1 155 ? 25.682 -9.655 -15.550 1.00 90.00 155 HIS A O 1
ATOM 1219 N N . ALA A 1 156 ? 25.806 -8.178 -17.225 1.00 90.25 156 ALA A N 1
ATOM 1220 C CA . ALA A 1 156 ? 24.825 -7.258 -16.645 1.00 90.25 156 ALA A CA 1
ATOM 1221 C C . ALA A 1 156 ? 23.425 -7.880 -16.512 1.00 90.25 156 ALA A C 1
ATOM 1223 O O . ALA A 1 156 ? 22.689 -7.510 -15.602 1.00 90.25 156 ALA A O 1
ATOM 1224 N N . ARG A 1 157 ? 23.077 -8.837 -17.385 1.00 92.88 157 ARG A N 1
ATOM 1225 C CA . ARG A 1 157 ? 21.808 -9.572 -17.340 1.00 92.88 157 ARG A CA 1
ATOM 1226 C C . ARG A 1 157 ? 21.640 -10.317 -16.015 1.00 92.88 157 ARG A C 1
ATOM 1228 O O . ARG A 1 157 ? 20.689 -10.030 -15.302 1.00 92.88 157 ARG A O 1
ATOM 1235 N N . ASP A 1 158 ? 22.603 -11.161 -15.651 1.00 93.06 158 ASP A N 1
ATOM 1236 C CA . ASP A 1 158 ? 22.568 -11.952 -14.413 1.00 93.06 158 ASP A CA 1
ATOM 1237 C C . ASP A 1 158 ? 22.457 -11.056 -13.171 1.00 93.06 158 ASP A C 1
ATOM 1239 O O . ASP A 1 158 ? 21.743 -11.364 -12.220 1.00 93.06 158 ASP A O 1
ATOM 1243 N N . GLY A 1 159 ? 23.138 -9.904 -13.186 1.00 92.00 159 GLY A N 1
ATOM 1244 C CA . GLY A 1 159 ? 23.050 -8.914 -12.114 1.00 92.00 159 GLY A CA 1
ATOM 1245 C C . GLY A 1 159 ? 21.653 -8.303 -11.976 1.00 92.00 159 GLY A C 1
ATOM 1246 O O . GLY A 1 159 ? 21.146 -8.184 -10.863 1.00 92.00 159 GLY A O 1
ATOM 1247 N N . VAL A 1 160 ? 21.024 -7.935 -13.097 1.00 94.62 160 VAL A N 1
ATOM 1248 C CA . VAL A 1 160 ? 19.650 -7.406 -13.123 1.00 94.62 160 VAL A CA 1
ATOM 1249 C C . VAL A 1 160 ? 18.652 -8.478 -12.692 1.00 94.62 160 VAL A C 1
ATOM 1251 O O . VAL A 1 160 ? 17.829 -8.214 -11.820 1.00 94.62 160 VAL A O 1
ATOM 1254 N N . GLU A 1 161 ? 18.750 -9.689 -13.242 1.00 95.38 161 GLU A N 1
ATOM 1255 C CA . GLU A 1 161 ? 17.878 -10.813 -12.884 1.00 95.38 161 GLU A CA 1
ATOM 1256 C C . GLU A 1 161 ? 17.985 -11.134 -11.390 1.00 95.38 161 GLU A C 1
ATOM 1258 O O . GLU A 1 161 ? 16.965 -11.237 -10.717 1.00 95.38 161 GLU A O 1
ATOM 1263 N N . LYS A 1 162 ? 19.198 -11.174 -10.822 1.00 95.50 162 LYS A N 1
ATOM 1264 C CA . LYS A 1 162 ? 19.388 -11.395 -9.382 1.00 95.50 162 LYS A CA 1
ATOM 1265 C C . LYS A 1 162 ? 18.711 -10.322 -8.528 1.00 95.50 162 LYS A C 1
ATOM 1267 O O . LYS A 1 162 ? 18.107 -10.658 -7.510 1.00 95.50 162 LYS A O 1
ATOM 1272 N N . ILE A 1 163 ? 18.793 -9.049 -8.924 1.00 94.38 163 ILE A N 1
ATOM 1273 C CA . ILE A 1 163 ? 18.116 -7.949 -8.222 1.00 94.38 163 ILE A CA 1
ATOM 1274 C C . ILE A 1 163 ? 16.595 -8.136 -8.280 1.00 94.38 163 ILE A C 1
ATOM 1276 O O . ILE A 1 163 ? 15.949 -8.121 -7.235 1.00 94.38 163 ILE A O 1
ATOM 1280 N N . PHE A 1 164 ? 16.031 -8.363 -9.470 1.00 93.88 164 PHE A N 1
ATOM 1281 C CA . PHE A 1 164 ? 14.590 -8.576 -9.640 1.00 93.88 164 PHE A CA 1
ATOM 1282 C C . PHE A 1 164 ? 14.089 -9.790 -8.856 1.00 93.88 164 PHE A C 1
ATOM 1284 O O . PHE A 1 164 ? 13.124 -9.671 -8.106 1.00 93.88 164 PHE A O 1
ATOM 1291 N N . THR A 1 165 ? 14.773 -10.930 -8.959 1.00 96.12 165 THR A N 1
ATOM 1292 C CA . THR A 1 165 ? 14.421 -12.147 -8.220 1.00 96.12 165 THR A CA 1
ATOM 1293 C C . THR A 1 165 ? 14.496 -11.925 -6.712 1.00 96.12 165 THR A C 1
ATOM 1295 O O . THR A 1 165 ? 13.615 -12.382 -5.995 1.00 96.12 165 THR A O 1
ATOM 1298 N N . THR A 1 166 ? 15.483 -11.169 -6.217 1.00 95.50 166 THR A N 1
ATOM 1299 C CA . THR A 1 166 ? 15.575 -10.833 -4.784 1.00 95.50 166 THR A CA 1
ATOM 1300 C C . THR A 1 166 ? 14.410 -9.948 -4.338 1.00 95.50 166 THR A C 1
ATOM 1302 O O . THR A 1 166 ? 13.813 -10.212 -3.300 1.00 95.50 166 THR A O 1
ATOM 1305 N N . VAL A 1 167 ? 14.048 -8.924 -5.120 1.00 93.62 167 VAL A N 1
ATOM 1306 C CA . VAL A 1 167 ? 12.910 -8.038 -4.809 1.00 93.62 167 VAL A CA 1
ATOM 1307 C C . VAL A 1 167 ? 11.592 -8.815 -4.808 1.00 93.62 167 VAL A C 1
ATOM 1309 O O . VAL A 1 167 ? 10.814 -8.693 -3.864 1.00 93.62 167 VAL A O 1
ATOM 1312 N N . LEU A 1 168 ? 11.357 -9.651 -5.823 1.00 95.44 168 LEU A N 1
ATOM 1313 C CA . LEU A 1 168 ? 10.159 -10.491 -5.907 1.00 95.44 168 LEU A CA 1
ATOM 1314 C C . LEU A 1 168 ? 10.105 -11.518 -4.770 1.00 95.44 168 LEU A C 1
ATOM 1316 O O . LEU A 1 168 ? 9.050 -11.704 -4.167 1.00 95.44 168 LEU A O 1
ATOM 1320 N N . PHE A 1 169 ? 11.239 -12.134 -4.427 1.00 97.56 169 PHE A N 1
ATOM 1321 C CA . PHE A 1 169 ? 11.338 -13.061 -3.303 1.00 97.56 169 PHE A CA 1
ATOM 1322 C C . PHE A 1 169 ? 11.019 -12.371 -1.972 1.00 97.56 169 PHE A C 1
ATOM 1324 O O . PHE A 1 169 ? 10.166 -12.852 -1.233 1.00 97.56 169 PHE A O 1
ATOM 1331 N N . LEU A 1 170 ? 11.627 -11.210 -1.693 1.00 96.31 170 LEU A N 1
ATOM 1332 C CA . LEU A 1 170 ? 11.337 -10.426 -0.486 1.00 96.31 170 LEU A CA 1
ATOM 1333 C C . LEU A 1 170 ? 9.862 -10.011 -0.417 1.00 96.31 170 LEU A C 1
ATOM 1335 O O . LEU A 1 170 ? 9.254 -10.102 0.647 1.00 96.31 170 LEU A O 1
ATOM 1339 N N . SER A 1 171 ? 9.270 -9.609 -1.545 1.00 95.56 171 SER A N 1
ATOM 1340 C CA . SER A 1 171 ? 7.847 -9.269 -1.611 1.00 95.56 171 SER A CA 1
ATOM 1341 C C . SER A 1 171 ? 6.950 -10.476 -1.327 1.00 95.56 171 SER A C 1
ATOM 1343 O O . SER A 1 171 ? 5.954 -10.340 -0.620 1.00 95.56 171 SER A O 1
ATOM 1345 N N . SER A 1 172 ? 7.294 -11.653 -1.852 1.00 97.44 172 SER A N 1
ATOM 1346 C CA . SER A 1 172 ? 6.551 -12.888 -1.585 1.00 97.44 172 SER A CA 1
ATOM 1347 C C . SER A 1 172 ? 6.676 -13.311 -0.123 1.00 97.44 172 SER A C 1
ATOM 1349 O O . SER A 1 172 ? 5.682 -13.699 0.484 1.00 97.44 172 SER A O 1
ATOM 1351 N N . VAL A 1 173 ? 7.875 -13.217 0.460 1.00 98.31 173 VAL A N 1
ATOM 1352 C CA . VAL A 1 173 ? 8.100 -13.504 1.883 1.00 98.31 173 VAL A CA 1
ATOM 1353 C C . VAL A 1 173 ? 7.273 -12.557 2.749 1.00 98.31 173 VAL A C 1
ATOM 1355 O O . VAL A 1 173 ? 6.591 -13.019 3.658 1.00 98.31 173 VAL A O 1
ATOM 1358 N N . ALA A 1 174 ? 7.259 -11.258 2.436 1.00 96.75 174 ALA A N 1
ATOM 1359 C CA . ALA A 1 174 ? 6.438 -10.287 3.153 1.00 96.75 174 ALA A CA 1
ATOM 1360 C C . ALA A 1 174 ? 4.942 -10.635 3.087 1.00 96.75 174 ALA A C 1
ATOM 1362 O O . ALA A 1 174 ? 4.286 -10.624 4.121 1.00 96.75 174 ALA A O 1
ATOM 1363 N N . ALA A 1 175 ? 4.418 -11.011 1.914 1.00 97.31 175 ALA A N 1
ATOM 1364 C CA . ALA A 1 175 ? 3.015 -11.406 1.752 1.00 97.31 175 ALA A CA 1
ATOM 1365 C C . ALA A 1 175 ? 2.645 -12.678 2.541 1.00 97.31 175 ALA A C 1
ATOM 1367 O O . ALA A 1 175 ? 1.562 -12.769 3.122 1.00 97.31 175 ALA A O 1
ATOM 1368 N N . ILE A 1 176 ? 3.545 -13.664 2.592 1.00 97.88 176 ILE A N 1
ATOM 1369 C CA . ILE A 1 176 ? 3.341 -14.881 3.390 1.00 97.88 176 ILE A CA 1
ATOM 1370 C C . ILE A 1 176 ? 3.364 -14.540 4.883 1.00 97.88 176 ILE A C 1
ATOM 1372 O O . ILE A 1 176 ? 2.487 -14.983 5.621 1.00 97.88 176 ILE A O 1
ATOM 1376 N N . LEU A 1 177 ? 4.323 -13.720 5.328 1.00 98.06 177 LEU A N 1
ATOM 1377 C CA . LEU A 1 177 ? 4.432 -13.301 6.726 1.00 98.06 177 LEU A CA 1
ATOM 1378 C C . LEU A 1 177 ? 3.236 -12.459 7.179 1.00 98.06 177 LEU A C 1
ATOM 1380 O O . LEU A 1 177 ? 2.762 -12.656 8.293 1.00 98.06 177 LEU A O 1
ATOM 1384 N N . THR A 1 178 ? 2.714 -11.558 6.342 1.00 97.38 178 THR A N 1
ATOM 1385 C CA . THR A 1 178 ? 1.504 -10.793 6.679 1.00 97.38 178 THR A CA 1
ATOM 1386 C C . THR A 1 178 ? 0.284 -11.697 6.761 1.00 97.38 178 THR A C 1
ATOM 1388 O O . THR A 1 178 ? -0.488 -11.576 7.705 1.00 97.38 178 THR A O 1
ATOM 1391 N N . THR A 1 179 ? 0.133 -12.645 5.834 1.00 97.06 179 THR A N 1
ATOM 1392 C CA . THR A 1 179 ? -0.968 -13.619 5.865 1.00 97.06 179 THR A CA 1
ATOM 1393 C C . THR A 1 179 ? -0.895 -14.491 7.116 1.00 97.06 179 THR A C 1
ATOM 1395 O O . THR A 1 179 ? -1.887 -14.631 7.828 1.00 97.06 179 THR A O 1
ATOM 1398 N N . ALA A 1 180 ? 0.288 -15.021 7.438 1.00 97.69 180 ALA A N 1
ATOM 1399 C CA . ALA A 1 180 ? 0.512 -15.771 8.668 1.00 97.69 180 ALA A CA 1
ATOM 1400 C C . ALA A 1 180 ? 0.230 -14.908 9.907 1.00 97.69 180 ALA A C 1
ATOM 1402 O O . ALA A 1 180 ? -0.440 -15.363 10.826 1.00 97.69 180 ALA A O 1
ATOM 1403 N N . GLY A 1 181 ? 0.677 -13.649 9.911 1.00 97.50 181 GLY A N 1
ATOM 1404 C CA . GLY A 1 181 ? 0.409 -12.691 10.981 1.00 97.50 181 GLY A CA 1
ATOM 1405 C C . GLY A 1 181 ? -1.083 -12.436 11.193 1.00 97.50 181 GLY A C 1
ATOM 1406 O O . GLY A 1 181 ? -1.533 -12.440 12.334 1.00 97.50 181 GLY A O 1
ATOM 1407 N N . ILE A 1 182 ? -1.861 -12.289 10.116 1.00 97.25 182 ILE A N 1
ATOM 1408 C CA . ILE A 1 182 ? -3.324 -12.156 10.184 1.00 97.25 182 ILE A CA 1
ATOM 1409 C C . ILE A 1 182 ? -3.946 -13.428 10.765 1.00 97.25 182 ILE A C 1
ATOM 1411 O O . ILE A 1 182 ? -4.767 -13.335 11.671 1.00 97.25 182 ILE A O 1
ATOM 1415 N N . ILE A 1 183 ? -3.536 -14.611 10.296 1.00 97.56 183 ILE A N 1
ATOM 1416 C CA . ILE A 1 183 ? -4.053 -15.890 10.804 1.00 97.56 183 ILE A CA 1
ATOM 1417 C C . ILE A 1 183 ? -3.760 -16.036 12.298 1.00 97.56 183 ILE A C 1
ATOM 1419 O O . ILE A 1 183 ? -4.671 -16.325 13.066 1.00 97.56 183 ILE A O 1
ATOM 1423 N N . PHE A 1 184 ? -2.516 -15.807 12.724 1.00 97.75 184 PHE A N 1
ATOM 1424 C CA . PHE A 1 184 ? -2.143 -15.902 14.134 1.00 97.75 184 PHE A CA 1
ATOM 1425 C C . PHE A 1 184 ? -2.850 -14.849 14.983 1.00 97.75 184 PHE A C 1
ATOM 1427 O O . PHE A 1 184 ? -3.342 -15.182 16.056 1.00 97.75 184 PHE A O 1
ATOM 1434 N N . SER A 1 185 ? -2.958 -13.610 14.500 1.00 96.69 185 SER A N 1
ATOM 1435 C CA . SER A 1 185 ? -3.698 -12.550 15.189 1.00 96.69 185 SER A CA 1
ATOM 1436 C C . SER A 1 185 ? -5.156 -12.948 15.403 1.00 96.69 185 SER A C 1
ATOM 1438 O O . SER A 1 185 ? -5.616 -12.939 16.539 1.00 96.69 185 SER A O 1
ATOM 1440 N N . LEU A 1 186 ? -5.858 -13.382 14.352 1.00 96.25 186 LEU A N 1
ATOM 1441 C CA . LEU A 1 186 ? -7.248 -13.826 14.465 1.00 96.25 186 LEU A CA 1
ATOM 1442 C C . LEU A 1 186 ? -7.384 -15.057 15.363 1.00 96.25 186 LEU A C 1
ATOM 1444 O O . LEU A 1 186 ? -8.329 -15.137 16.141 1.00 96.25 186 LEU A O 1
ATOM 1448 N N . LEU A 1 187 ? -6.442 -16.000 15.294 1.00 96.75 187 LEU A N 1
ATOM 1449 C CA . LEU A 1 187 ? -6.450 -17.206 16.117 1.00 96.75 187 LEU A CA 1
ATOM 1450 C C . LEU A 1 187 ? -6.293 -16.874 17.604 1.00 96.75 187 LEU A C 1
ATOM 1452 O O . LEU A 1 187 ? -7.065 -17.383 18.412 1.00 96.75 187 LEU A O 1
ATOM 1456 N N . PHE A 1 188 ? -5.341 -16.015 17.979 1.00 95.69 188 PHE A N 1
ATOM 1457 C CA . PHE A 1 188 ? -5.147 -15.632 19.380 1.00 95.69 188 PHE A CA 1
ATOM 1458 C C . PHE A 1 188 ? -6.339 -14.850 19.934 1.00 95.69 188 PHE A C 1
ATOM 1460 O O . PHE A 1 188 ? -6.794 -15.162 21.034 1.00 95.69 188 PHE A O 1
ATOM 1467 N N . GLU A 1 189 ? -6.887 -13.905 19.166 1.00 92.44 189 GLU A N 1
ATOM 1468 C CA . GLU A 1 189 ? -8.098 -13.169 19.554 1.00 92.44 189 GLU A CA 1
ATOM 1469 C C . GLU A 1 189 ? -9.304 -14.109 19.698 1.00 92.44 189 GLU A C 1
ATOM 1471 O O . GLU A 1 189 ? -10.060 -14.018 20.662 1.00 92.44 189 GLU A O 1
ATOM 1476 N N . THR A 1 190 ? -9.442 -15.088 18.798 1.00 93.00 190 THR A N 1
ATOM 1477 C CA . THR A 1 190 ? -10.505 -16.104 18.866 1.00 93.00 190 THR A CA 1
ATOM 1478 C C . THR A 1 190 ? -10.362 -16.993 20.104 1.00 93.00 190 THR A C 1
ATOM 1480 O O . THR A 1 190 ? -11.352 -17.278 20.774 1.00 93.00 190 THR A O 1
ATOM 1483 N N . ILE A 1 191 ? -9.140 -17.415 20.451 1.00 93.38 191 ILE A N 1
ATOM 1484 C CA . ILE A 1 191 ? -8.897 -18.180 21.683 1.00 93.38 191 ILE A CA 1
ATOM 1485 C C . ILE A 1 191 ? -9.267 -17.336 22.903 1.00 93.38 191 ILE A C 1
ATOM 1487 O O . ILE A 1 191 ? -9.998 -17.826 23.761 1.00 93.38 191 ILE A O 1
ATOM 1491 N N . GLN A 1 192 ? -8.816 -16.077 22.979 1.00 89.00 192 GLN A N 1
ATOM 1492 C CA . GLN A 1 192 ? -9.170 -15.190 24.093 1.00 89.00 192 GLN A CA 1
ATOM 1493 C C . GLN A 1 192 ? -10.684 -14.989 24.200 1.00 89.00 192 GLN A C 1
ATOM 1495 O O . GLN A 1 192 ? -11.231 -15.087 25.298 1.00 89.00 192 GLN A O 1
ATOM 1500 N N . PHE A 1 193 ? -11.372 -14.803 23.076 1.00 87.25 193 PHE A N 1
ATOM 1501 C CA . PHE A 1 193 ? -12.827 -14.704 23.020 1.00 87.25 193 PHE A CA 1
ATOM 1502 C C . PHE A 1 193 ? -13.515 -15.941 23.624 1.00 87.25 193 PHE A C 1
ATOM 1504 O O . PHE A 1 193 ? -14.345 -15.803 24.524 1.00 87.25 193 PHE A O 1
ATOM 1511 N N . PHE A 1 194 ? -13.115 -17.154 23.228 1.00 89.50 194 PHE A N 1
ATOM 1512 C CA . PHE A 1 194 ? -13.703 -18.393 23.758 1.00 89.50 194 PHE A CA 1
ATOM 1513 C C . PHE A 1 194 ? -13.275 -18.739 25.193 1.00 89.50 194 PHE A C 1
ATOM 1515 O O . PHE A 1 194 ? -13.860 -19.629 25.805 1.00 89.50 194 PHE A O 1
ATOM 1522 N N . THR A 1 195 ? -12.306 -18.023 25.781 1.00 88.06 195 THR A N 1
ATOM 1523 C CA . THR A 1 195 ? -12.098 -18.080 27.242 1.00 88.06 195 THR A CA 1
ATOM 1524 C C . THR A 1 195 ? -13.161 -17.307 28.024 1.00 88.06 195 THR A C 1
ATOM 1526 O O . THR A 1 195 ? -13.313 -17.529 29.224 1.00 88.06 195 THR A O 1
ATOM 1529 N N . LYS A 1 196 ? -13.878 -16.384 27.368 1.00 82.19 196 LYS A N 1
ATOM 1530 C CA . LYS A 1 196 ? -14.914 -15.541 27.979 1.00 82.19 196 LYS A CA 1
ATOM 1531 C C . LYS A 1 196 ? -16.325 -15.996 27.637 1.00 82.19 196 LYS A C 1
ATOM 1533 O O . LYS A 1 196 ? -17.217 -15.845 28.462 1.00 82.19 196 LYS A O 1
ATOM 1538 N N . ILE A 1 197 ? -16.519 -16.547 26.444 1.00 83.38 197 ILE A N 1
ATOM 1539 C CA . ILE A 1 197 ? -17.826 -16.960 25.933 1.00 83.38 197 ILE A CA 1
ATOM 1540 C C . ILE A 1 197 ? -17.790 -18.451 25.626 1.00 83.38 197 ILE A C 1
ATOM 1542 O O . ILE A 1 197 ? -16.850 -18.946 25.003 1.00 83.38 197 ILE A O 1
ATOM 1546 N N . ASN A 1 198 ? -18.822 -19.177 26.056 1.00 87.62 198 ASN A N 1
ATOM 1547 C CA . ASN A 1 198 ? -18.925 -20.600 25.778 1.00 87.62 198 ASN A CA 1
ATOM 1548 C C . ASN A 1 198 ? -19.088 -20.831 24.260 1.00 87.62 198 ASN A C 1
ATOM 1550 O O . ASN A 1 198 ? -19.968 -20.223 23.645 1.00 87.62 198 ASN A O 1
ATOM 1554 N N . PRO A 1 199 ? -18.296 -21.724 23.638 1.00 90.00 199 PRO A N 1
ATOM 1555 C CA . PRO A 1 199 ? -18.436 -22.028 22.218 1.00 90.00 199 PRO A CA 1
ATOM 1556 C C . PRO A 1 199 ? -19.840 -22.488 21.807 1.00 90.00 199 PRO A C 1
ATOM 1558 O O . PRO A 1 199 ? -20.289 -22.145 20.718 1.00 90.00 199 PRO A O 1
ATOM 1561 N N . LEU A 1 200 ? -20.549 -23.246 22.651 1.00 89.25 200 LEU A N 1
ATOM 1562 C CA . LEU A 1 200 ? -21.899 -23.722 22.336 1.00 89.25 200 LEU A CA 1
ATOM 1563 C C . LEU A 1 200 ? -22.913 -22.578 22.320 1.00 89.25 200 LEU A C 1
ATOM 1565 O O . LEU A 1 200 ? -23.710 -22.501 21.386 1.00 89.25 200 LEU A O 1
ATOM 1569 N N . ASP A 1 201 ? -22.828 -21.666 23.289 1.00 85.81 201 ASP A N 1
ATOM 1570 C CA . ASP A 1 201 ? -23.681 -20.474 23.339 1.00 85.81 201 ASP A CA 1
ATOM 1571 C C . ASP A 1 201 ? -23.407 -19.565 22.135 1.00 85.81 201 ASP A C 1
ATOM 1573 O O . ASP A 1 201 ? -24.335 -19.018 21.545 1.00 85.81 201 ASP A O 1
ATOM 1577 N N . PHE A 1 202 ? -22.151 -19.491 21.683 1.00 89.44 202 PHE A N 1
ATOM 1578 C CA . PHE A 1 202 ? -21.803 -18.778 20.459 1.00 89.44 202 PHE A CA 1
ATOM 1579 C C . PHE A 1 202 ? -22.374 -19.445 19.202 1.00 89.44 202 PHE A C 1
ATOM 1581 O O . PHE A 1 202 ? -23.068 -18.799 18.423 1.00 89.44 202 PHE A O 1
ATOM 1588 N N . PHE A 1 203 ? -22.110 -20.734 18.968 1.00 91.38 203 PHE A N 1
ATOM 1589 C CA . PHE A 1 203 ? -22.504 -21.391 17.715 1.00 91.38 203 PHE A CA 1
ATOM 1590 C C . PHE A 1 203 ? -24.013 -21.621 17.585 1.00 91.38 203 PHE A C 1
ATOM 1592 O O . PHE A 1 203 ? -24.523 -21.578 16.466 1.00 91.38 203 PHE A O 1
ATOM 1599 N N . PHE A 1 204 ? -24.720 -21.850 18.696 1.00 91.44 204 PHE A N 1
ATOM 1600 C CA . PHE A 1 204 ? -26.160 -22.134 18.709 1.00 91.44 204 PHE A CA 1
ATOM 1601 C C . PHE A 1 204 ? -27.013 -20.984 19.260 1.00 91.44 204 PHE A C 1
ATOM 1603 O O . PHE A 1 204 ? -28.242 -21.067 19.230 1.00 91.44 204 PHE A O 1
ATOM 1610 N N . GLY A 1 205 ? -26.390 -19.900 19.726 1.00 87.75 205 GLY A N 1
ATOM 1611 C CA . GLY A 1 205 ? -27.086 -18.715 20.207 1.00 87.75 205 GLY A CA 1
ATOM 1612 C C . GLY A 1 205 ? -27.928 -18.061 19.116 1.00 87.75 205 GLY A C 1
ATOM 1613 O O . GLY A 1 205 ? -27.480 -17.875 17.983 1.00 87.75 205 GLY A O 1
ATOM 1614 N N . LEU A 1 206 ? -29.156 -17.690 19.480 1.00 89.81 206 LEU A N 1
ATOM 1615 C CA . LEU A 1 206 ? -30.130 -17.040 18.596 1.00 89.81 206 LEU A CA 1
ATOM 1616 C C . LEU A 1 206 ? -30.164 -15.511 18.758 1.00 89.81 206 LEU A C 1
ATOM 1618 O O . LEU A 1 206 ? -30.849 -14.830 17.998 1.00 89.81 206 LEU A O 1
ATOM 1622 N N . GLY A 1 207 ? -29.446 -14.967 19.741 1.00 84.44 207 GLY A N 1
ATOM 1623 C CA . GLY A 1 207 ? -29.332 -13.530 19.978 1.00 84.44 207 GLY A CA 1
ATOM 1624 C C . GLY A 1 207 ? -28.104 -12.942 19.292 1.00 84.44 207 GLY A C 1
ATOM 1625 O O . GLY A 1 207 ? -27.026 -13.519 19.348 1.00 84.44 207 GLY A O 1
ATOM 1626 N N . TRP A 1 208 ? -28.246 -11.780 18.657 1.00 85.38 208 TRP A N 1
ATOM 1627 C CA . TRP A 1 208 ? -27.108 -10.974 18.216 1.00 85.38 208 TRP A CA 1
ATOM 1628 C C . TRP A 1 208 ? -27.294 -9.547 18.718 1.00 85.38 208 TRP A C 1
ATOM 1630 O O . TRP A 1 208 ? -27.999 -8.740 18.111 1.00 85.38 208 TRP A O 1
ATOM 1640 N N . SER A 1 209 ? -26.676 -9.239 19.857 1.00 83.38 209 SER A N 1
ATOM 1641 C CA . SER A 1 209 ? -26.700 -7.903 20.452 1.00 83.38 209 SER A CA 1
ATOM 1642 C C . SER A 1 209 ? -25.343 -7.552 21.072 1.00 83.38 209 SER A C 1
ATOM 1644 O O . SER A 1 209 ? -25.226 -7.511 22.298 1.00 83.38 209 SER A O 1
ATOM 1646 N N . PRO A 1 210 ? -24.321 -7.230 20.250 1.00 79.31 210 PRO A N 1
ATOM 1647 C CA . PRO A 1 210 ? -22.975 -6.891 20.729 1.00 79.31 210 PRO A CA 1
ATOM 1648 C C . PRO A 1 210 ? -22.940 -5.726 21.727 1.00 79.31 210 PRO A C 1
ATOM 1650 O O . PRO A 1 210 ? -22.036 -5.627 22.545 1.00 79.31 210 PRO A O 1
ATOM 1653 N N . GLN A 1 211 ? -23.944 -4.846 21.691 1.00 77.69 211 GLN A N 1
ATOM 1654 C CA . GLN A 1 211 ? -24.090 -3.724 22.624 1.00 77.69 211 GLN A CA 1
ATOM 1655 C C . GLN A 1 211 ? -24.277 -4.180 24.079 1.00 77.69 211 GLN A C 1
ATOM 1657 O O . GLN A 1 211 ? -23.900 -3.454 24.992 1.00 77.69 211 GLN A O 1
ATOM 1662 N N . LYS A 1 212 ? -24.820 -5.383 24.306 1.00 74.88 212 LYS A N 1
ATOM 1663 C CA . LYS A 1 212 ? -24.961 -5.964 25.649 1.00 74.88 212 LYS A CA 1
ATOM 1664 C C . LYS A 1 212 ? -23.648 -6.524 26.203 1.00 74.88 212 LYS A C 1
ATOM 1666 O O . LYS A 1 212 ? -23.581 -6.853 27.378 1.00 74.88 212 LYS A O 1
ATOM 1671 N N . ALA A 1 213 ? -22.600 -6.613 25.381 1.00 71.88 213 ALA A N 1
ATOM 1672 C CA . ALA A 1 213 ? -21.306 -7.153 25.787 1.00 71.88 213 ALA A CA 1
ATOM 1673 C C . ALA A 1 213 ? -20.377 -6.137 26.470 1.00 71.88 213 ALA A C 1
ATOM 1675 O O . ALA A 1 213 ? -19.291 -6.504 26.920 1.00 71.88 213 ALA A O 1
ATOM 1676 N N . PHE A 1 214 ? -20.763 -4.859 26.532 1.00 71.94 214 PHE A N 1
ATOM 1677 C CA . PHE A 1 214 ? -19.973 -3.830 27.206 1.00 71.94 214 PHE A CA 1
ATOM 1678 C C . PHE A 1 214 ? -20.181 -3.910 28.725 1.00 71.94 214 PHE A C 1
ATOM 1680 O O . PHE A 1 214 ? -21.073 -3.265 29.267 1.00 71.94 214 PHE A O 1
ATOM 1687 N N . VAL A 1 215 ? -19.336 -4.689 29.406 1.00 68.00 215 VAL A N 1
ATOM 1688 C CA . VAL A 1 215 ? -19.289 -4.775 30.875 1.00 68.00 215 VAL A CA 1
ATOM 1689 C C . VAL A 1 215 ? -18.089 -3.981 31.397 1.00 68.00 215 VAL A C 1
ATOM 1691 O O . VAL A 1 215 ? -16.976 -4.121 30.889 1.00 68.00 215 VAL A O 1
ATOM 1694 N N . SER A 1 216 ? -18.310 -3.139 32.409 1.00 68.75 216 SER A N 1
ATOM 1695 C CA . SER A 1 216 ? -17.283 -2.277 33.012 1.00 68.75 216 SER A CA 1
ATOM 1696 C C . SER A 1 216 ? -16.224 -3.050 33.802 1.00 68.75 216 SER A C 1
ATOM 1698 O O . SER A 1 216 ? -15.062 -2.648 33.786 1.00 68.75 216 SER A O 1
ATOM 1700 N N . ASP A 1 217 ? -16.597 -4.155 34.456 1.00 67.44 217 ASP A N 1
ATOM 1701 C CA . ASP A 1 217 ? -15.668 -5.050 35.154 1.00 67.44 217 ASP A CA 1
ATOM 1702 C C . ASP A 1 217 ? -15.913 -6.529 34.777 1.00 67.44 217 ASP A C 1
ATOM 1704 O O . ASP A 1 217 ? -16.824 -7.172 35.300 1.00 67.44 217 ASP A O 1
ATOM 1708 N N . PRO A 1 218 ? -15.088 -7.109 33.887 1.00 63.84 218 PRO A N 1
ATOM 1709 C CA . PRO A 1 218 ? -15.197 -8.512 33.489 1.00 63.84 218 PRO A CA 1
ATOM 1710 C C . PRO A 1 218 ? -14.826 -9.521 34.589 1.00 63.84 218 PRO A C 1
ATOM 1712 O O . PRO A 1 218 ? -14.910 -10.726 34.343 1.00 63.84 218 PRO A O 1
ATOM 1715 N N . THR A 1 219 ? -14.325 -9.073 35.747 1.00 66.06 219 THR A N 1
ATOM 1716 C CA . THR A 1 219 ? -13.820 -9.956 36.813 1.00 66.06 219 THR A CA 1
ATOM 1717 C C . THR A 1 219 ? -14.842 -10.248 37.912 1.00 66.06 219 THR A C 1
ATOM 1719 O O . THR A 1 219 ? -14.758 -11.308 38.529 1.00 66.06 219 THR A O 1
ATOM 1722 N N . ASN A 1 220 ? -15.839 -9.378 38.099 1.00 69.56 220 ASN A N 1
ATOM 1723 C CA . ASN A 1 220 ? -16.938 -9.540 39.057 1.00 69.56 220 ASN A CA 1
ATOM 1724 C C . ASN A 1 220 ? -18.291 -9.316 38.368 1.00 69.56 220 ASN A C 1
ATOM 1726 O O . ASN A 1 220 ? -18.957 -8.306 38.576 1.00 69.56 220 ASN A O 1
ATOM 1730 N N . LEU A 1 221 ? -18.689 -10.282 37.541 1.00 70.38 221 LEU A N 1
ATOM 1731 C CA . LEU A 1 221 ? -19.962 -10.252 36.821 1.00 70.38 221 LEU A CA 1
ATOM 1732 C C . LEU A 1 221 ? -21.136 -10.487 37.776 1.00 70.38 221 LEU A C 1
ATOM 1734 O O . LEU A 1 221 ? -21.170 -11.476 38.514 1.00 70.38 221 LEU A O 1
ATOM 1738 N N . THR A 1 222 ? -22.145 -9.622 37.715 1.00 79.56 222 THR A N 1
ATOM 1739 C CA . THR A 1 222 ? -23.454 -9.930 38.298 1.00 79.56 222 THR A CA 1
ATOM 1740 C C . THR A 1 222 ? -24.123 -11.082 37.525 1.00 79.56 222 THR A C 1
ATOM 1742 O O . THR A 1 222 ? -23.838 -11.289 36.341 1.00 79.56 222 THR A O 1
ATOM 1745 N N . PRO A 1 223 ? -25.053 -11.842 38.139 1.00 76.81 223 PRO A N 1
ATOM 1746 C CA . PRO A 1 223 ? -25.761 -12.929 37.452 1.00 76.81 223 PRO A CA 1
ATOM 1747 C C . PRO A 1 223 ? -26.500 -12.481 36.181 1.00 76.81 223 PRO A C 1
ATOM 1749 O O . PRO A 1 223 ? -26.659 -13.266 35.248 1.00 76.81 223 PRO A O 1
ATOM 1752 N N . GLN A 1 224 ? -26.936 -11.219 36.145 1.00 76.88 224 GLN A N 1
ATOM 1753 C CA . GLN A 1 224 ? -27.599 -10.621 34.992 1.00 76.88 224 GLN A CA 1
ATOM 1754 C C . GLN A 1 224 ? -26.596 -10.301 33.872 1.00 76.88 224 GLN A C 1
ATOM 1756 O O . GLN A 1 224 ? -26.827 -10.699 32.736 1.00 76.88 224 GLN A O 1
ATOM 1761 N N . GLU A 1 225 ? -25.447 -9.694 34.191 1.00 74.62 225 GLU A N 1
ATOM 1762 C CA . GLU A 1 225 ? -24.390 -9.399 33.208 1.00 74.62 225 GLU A CA 1
ATOM 1763 C C . GLU A 1 225 ? -23.790 -10.669 32.596 1.00 74.62 225 GLU A C 1
ATOM 1765 O O . GLU A 1 225 ? -23.495 -10.699 31.405 1.00 74.62 225 GLU A O 1
ATOM 1770 N N . ALA A 1 226 ? -23.655 -11.746 33.377 1.00 72.50 226 ALA A N 1
ATOM 1771 C CA . ALA A 1 226 ? -23.209 -13.040 32.861 1.00 72.50 226 ALA A CA 1
ATOM 1772 C C . ALA A 1 226 ? -24.190 -13.619 31.823 1.00 72.50 226 ALA A C 1
ATOM 1774 O O . ALA A 1 226 ? -23.769 -14.181 30.812 1.00 72.50 226 ALA A O 1
ATOM 1775 N N . LYS A 1 227 ? -25.498 -13.452 32.051 1.00 75.62 227 LYS A N 1
ATOM 1776 C CA . LYS A 1 227 ? -26.545 -13.887 31.121 1.00 75.62 227 LYS A CA 1
ATOM 1777 C C . LYS A 1 227 ? -26.606 -12.998 29.877 1.00 75.62 227 LYS A C 1
ATOM 1779 O O . LYS A 1 227 ? -26.690 -13.510 28.764 1.00 75.62 227 LYS A O 1
ATOM 1784 N N . ASP A 1 228 ? -26.504 -11.685 30.057 1.00 76.69 228 ASP A N 1
ATOM 1785 C CA . ASP A 1 228 ? -26.484 -10.721 28.956 1.00 76.69 228 ASP A CA 1
ATOM 1786 C C . ASP A 1 228 ? -25.260 -10.927 28.049 1.00 76.69 228 ASP A C 1
ATOM 1788 O O . ASP A 1 228 ? -25.380 -10.820 26.829 1.00 76.69 228 ASP A O 1
ATOM 1792 N N . LEU A 1 229 ? -24.108 -11.305 28.619 1.00 72.94 229 LEU A N 1
ATOM 1793 C CA . LEU A 1 229 ? -22.900 -11.657 27.870 1.00 72.94 229 LEU A CA 1
ATOM 1794 C C . LEU A 1 229 ? -23.071 -12.953 27.061 1.00 72.94 229 LEU A C 1
ATOM 1796 O O . LEU A 1 229 ? -22.622 -13.019 25.916 1.00 72.94 229 LEU A O 1
ATOM 1800 N N . ALA A 1 230 ? -23.740 -13.964 27.627 1.00 71.44 230 ALA A N 1
ATOM 1801 C CA . ALA A 1 230 ? -24.025 -15.225 26.939 1.00 71.44 230 ALA A CA 1
ATOM 1802 C C . ALA A 1 230 ? -25.003 -15.042 25.761 1.00 71.44 230 ALA A C 1
ATOM 1804 O O . ALA A 1 230 ? -24.841 -15.667 24.716 1.00 71.44 230 ALA A O 1
ATOM 1805 N N . GLU A 1 231 ? -25.982 -14.142 25.890 1.00 75.75 231 GLU A N 1
ATOM 1806 C CA . GLU A 1 231 ? -26.950 -13.830 24.827 1.00 75.75 231 GLU A CA 1
ATOM 1807 C C . GLU A 1 231 ? -26.449 -12.766 23.827 1.00 75.75 231 GLU A C 1
ATOM 1809 O O . GLU A 1 231 ? -27.083 -12.538 22.793 1.00 75.75 231 GLU A O 1
ATOM 1814 N N . ALA A 1 232 ? -25.318 -12.104 24.102 1.00 79.12 232 ALA A N 1
ATOM 1815 C CA . ALA A 1 232 ? -24.807 -11.020 23.265 1.00 79.12 232 ALA A CA 1
ATOM 1816 C C . ALA A 1 232 ? -24.278 -11.496 21.903 1.00 79.12 232 ALA A C 1
ATOM 1818 O O . ALA A 1 232 ? -24.418 -10.770 20.912 1.00 79.12 232 ALA A O 1
ATOM 1819 N N . PHE A 1 233 ? -23.678 -12.691 21.845 1.00 83.38 233 PHE A N 1
ATOM 1820 C CA . PHE A 1 233 ? -22.924 -13.172 20.685 1.00 83.38 233 PHE A CA 1
ATOM 1821 C C . PHE A 1 233 ? -23.380 -14.555 20.208 1.00 83.38 233 PHE A C 1
ATOM 1823 O O . PHE A 1 233 ? -22.699 -15.544 20.442 1.00 83.38 233 PHE A O 1
ATOM 1830 N N . GLY A 1 234 ? -24.499 -14.624 19.491 1.00 89.12 234 GLY A N 1
ATOM 1831 C CA . GLY A 1 234 ? -24.951 -15.814 18.768 1.00 89.12 234 GLY A CA 1
ATOM 1832 C C . GLY A 1 234 ? -24.599 -15.766 17.279 1.00 89.12 234 GLY A C 1
ATOM 1833 O O . GLY A 1 234 ? -24.833 -14.771 16.590 1.00 89.12 234 GLY A O 1
ATOM 1834 N N . ALA A 1 235 ? -24.054 -16.858 16.753 1.00 91.56 235 ALA A N 1
ATOM 1835 C CA . ALA A 1 235 ? -23.624 -16.980 15.365 1.00 91.56 235 ALA A CA 1
ATOM 1836 C C . ALA A 1 235 ? -24.769 -17.368 14.415 1.00 91.56 235 ALA A C 1
ATOM 1838 O O . ALA A 1 235 ? -24.700 -17.073 13.219 1.00 91.56 235 ALA A O 1
ATOM 1839 N N . VAL A 1 236 ? -25.841 -17.996 14.919 1.00 93.62 236 VAL A N 1
ATOM 1840 C CA . VAL A 1 236 ? -26.959 -18.466 14.080 1.00 93.62 236 VAL A CA 1
ATOM 1841 C C . VAL A 1 236 ? -27.608 -17.320 13.294 1.00 93.62 236 VAL A C 1
ATOM 1843 O O . VAL A 1 236 ? -27.724 -17.464 12.076 1.00 93.62 236 VAL A O 1
ATOM 1846 N N . PRO A 1 237 ? -27.973 -16.166 13.894 1.00 91.94 237 PRO A N 1
ATOM 1847 C CA . PRO A 1 237 ? -28.561 -15.053 13.146 1.00 91.94 237 PRO A CA 1
ATOM 1848 C C . PRO A 1 237 ? -27.612 -14.472 12.095 1.00 91.94 237 PRO A C 1
ATOM 1850 O O . PRO A 1 237 ? -28.066 -14.050 11.034 1.00 91.94 237 PRO A O 1
ATOM 1853 N N . LEU A 1 238 ? -26.299 -14.482 12.352 1.00 91.69 238 LEU A N 1
ATOM 1854 C CA . LEU A 1 238 ? -25.298 -14.007 11.396 1.00 91.69 238 LEU A CA 1
ATOM 1855 C C . LEU A 1 238 ? -25.221 -14.915 10.170 1.00 91.69 238 LEU A C 1
ATOM 1857 O O . LEU A 1 238 ? -25.266 -14.428 9.038 1.00 91.69 238 LEU A O 1
ATOM 1861 N N . PHE A 1 239 ? -25.124 -16.229 10.380 1.00 93.81 239 PHE A N 1
ATOM 1862 C CA . PHE A 1 239 ? -25.077 -17.191 9.282 1.00 93.81 239 PHE A CA 1
ATOM 1863 C C . PHE A 1 239 ? -26.404 -17.247 8.534 1.00 93.81 239 PHE A C 1
ATOM 1865 O O . PHE A 1 239 ? -26.406 -17.174 7.308 1.00 93.81 239 PHE A O 1
ATOM 1872 N N . ALA A 1 240 ? -27.526 -17.312 9.254 1.00 94.69 240 ALA A N 1
ATOM 1873 C CA . ALA A 1 240 ? -28.856 -17.335 8.661 1.00 94.69 240 ALA A CA 1
ATOM 1874 C C . ALA A 1 240 ? -29.148 -16.042 7.889 1.00 94.69 240 ALA A C 1
ATOM 1876 O O . ALA A 1 240 ? -29.576 -16.109 6.741 1.00 94.69 240 ALA A O 1
ATOM 1877 N N . GLY A 1 241 ? -28.853 -14.875 8.468 1.00 92.56 241 GLY A N 1
ATOM 1878 C CA . GLY A 1 241 ? -29.025 -13.578 7.814 1.00 92.56 241 GLY A CA 1
ATOM 1879 C C . GLY A 1 241 ? -28.151 -13.438 6.569 1.00 92.56 241 GLY A C 1
ATOM 1880 O O . GLY A 1 241 ? -28.648 -13.070 5.506 1.00 92.56 241 GLY A O 1
ATOM 1881 N N . THR A 1 242 ? -26.871 -13.810 6.657 1.00 94.44 242 THR A N 1
ATOM 1882 C CA . THR A 1 242 ? -25.958 -13.783 5.502 1.00 94.44 242 THR A CA 1
ATOM 1883 C C . THR A 1 242 ? -26.420 -14.741 4.406 1.00 94.44 242 THR A C 1
ATOM 1885 O O . THR A 1 242 ? -26.464 -14.356 3.240 1.00 94.44 242 THR A O 1
ATOM 1888 N N . ALA A 1 243 ? -26.809 -15.968 4.762 1.00 96.56 243 ALA A N 1
ATOM 1889 C CA . ALA A 1 243 ? -27.313 -16.958 3.815 1.00 96.56 243 ALA A CA 1
ATOM 1890 C C . ALA A 1 243 ? -28.622 -16.506 3.157 1.00 96.56 243 ALA A C 1
ATOM 1892 O O . ALA A 1 243 ? -28.779 -16.655 1.949 1.00 96.56 243 ALA A O 1
ATOM 1893 N N . PHE A 1 244 ? -29.537 -15.912 3.925 1.00 95.62 244 PHE A N 1
ATOM 1894 C CA . PHE A 1 244 ? -30.809 -15.398 3.428 1.00 95.62 244 PHE A CA 1
ATOM 1895 C C . PHE A 1 244 ? -30.611 -14.241 2.443 1.00 95.62 244 PHE A C 1
ATOM 1897 O O . PHE A 1 244 ? -31.151 -14.271 1.336 1.00 95.62 244 PHE A O 1
ATOM 1904 N N . ILE A 1 245 ? -29.773 -13.260 2.798 1.00 93.56 245 ILE A N 1
ATOM 1905 C CA . ILE A 1 245 ? -29.430 -12.143 1.909 1.00 93.56 245 ILE A CA 1
ATOM 1906 C C . ILE A 1 245 ? -28.734 -12.665 0.648 1.00 93.56 245 ILE A C 1
ATOM 1908 O O . ILE A 1 245 ? -29.099 -12.268 -0.457 1.00 93.56 245 ILE A O 1
ATOM 1912 N N . ALA A 1 246 ? -27.772 -13.584 0.789 1.00 95.75 246 ALA A N 1
ATOM 1913 C CA . ALA A 1 246 ? -27.078 -14.186 -0.346 1.00 95.75 246 ALA A CA 1
ATOM 1914 C C . ALA A 1 246 ? -28.034 -14.964 -1.260 1.00 95.75 246 ALA A C 1
ATOM 1916 O O . ALA A 1 246 ? -27.924 -14.872 -2.480 1.00 95.75 246 ALA A O 1
ATOM 1917 N N . PHE A 1 247 ? -28.994 -15.692 -0.690 1.00 97.44 247 PHE A N 1
ATOM 1918 C CA . PHE A 1 247 ? -30.004 -16.427 -1.440 1.00 97.44 247 PHE A CA 1
ATOM 1919 C C . PHE A 1 247 ? -30.879 -15.487 -2.274 1.00 97.44 247 PHE A C 1
ATOM 1921 O O . PHE A 1 247 ? -30.951 -15.651 -3.491 1.00 97.44 247 PHE A O 1
ATOM 1928 N N . ILE A 1 248 ? -31.463 -14.454 -1.656 1.00 95.00 248 ILE A N 1
ATOM 1929 C CA . ILE A 1 248 ? -32.271 -13.452 -2.370 1.00 95.00 248 ILE A CA 1
ATOM 1930 C C . ILE A 1 248 ? -31.433 -12.757 -3.448 1.00 95.00 248 ILE A C 1
ATOM 1932 O O . ILE A 1 248 ? -31.881 -12.614 -4.588 1.00 95.00 248 ILE A O 1
ATOM 1936 N N . ALA A 1 249 ? -30.200 -12.369 -3.113 1.00 94.75 249 ALA A N 1
ATOM 1937 C CA . ALA A 1 249 ? -29.290 -11.737 -4.057 1.00 94.75 249 ALA A CA 1
ATOM 1938 C C . ALA A 1 249 ? -29.006 -12.647 -5.259 1.00 94.75 249 ALA A C 1
ATOM 1940 O O . ALA A 1 249 ? -29.075 -12.179 -6.390 1.00 94.75 249 ALA A O 1
ATOM 1941 N N . MET A 1 250 ? -28.750 -13.942 -5.052 1.00 96.94 250 MET A N 1
ATOM 1942 C CA . MET A 1 250 ? -28.524 -14.898 -6.141 1.00 96.94 250 MET A CA 1
ATOM 1943 C C . MET A 1 250 ? -29.777 -15.133 -6.985 1.00 96.94 250 MET A C 1
ATOM 1945 O O . MET A 1 250 ? -29.666 -15.177 -8.209 1.00 96.94 250 MET A O 1
ATOM 1949 N N . CYS A 1 251 ? -30.961 -15.223 -6.372 1.00 97.19 251 CYS A N 1
ATOM 1950 C CA . CYS A 1 251 ? -32.226 -15.374 -7.096 1.00 97.19 251 CYS A CA 1
ATOM 1951 C C . CYS A 1 251 ? -32.478 -14.241 -8.098 1.00 97.19 251 CYS A C 1
ATOM 1953 O O . CYS A 1 251 ? -33.123 -14.471 -9.115 1.00 97.19 251 CYS A O 1
ATOM 1955 N N . VAL A 1 252 ? -31.959 -13.038 -7.841 1.00 95.44 252 VAL A N 1
ATOM 1956 C CA . VAL A 1 252 ? -32.082 -11.894 -8.756 1.00 95.44 252 VAL A CA 1
ATOM 1957 C C . VAL A 1 252 ? -30.850 -11.758 -9.653 1.00 95.44 252 VAL A C 1
ATOM 1959 O O . VAL A 1 252 ? -30.972 -11.648 -10.873 1.00 95.44 252 VAL A O 1
ATOM 1962 N N . ALA A 1 253 ? -29.650 -11.791 -9.074 1.00 94.88 253 ALA A N 1
ATOM 1963 C CA . ALA A 1 253 ? -28.405 -11.524 -9.784 1.00 94.88 253 ALA A CA 1
ATOM 1964 C C . ALA A 1 253 ? -28.054 -12.618 -10.797 1.00 94.88 253 ALA A C 1
ATOM 1966 O O . ALA A 1 253 ? -27.576 -12.294 -11.884 1.00 94.88 253 ALA A O 1
ATOM 1967 N N . VAL A 1 254 ? -28.305 -13.896 -10.482 1.00 96.94 254 VAL A N 1
ATOM 1968 C CA . VAL A 1 254 ? -27.966 -15.004 -11.387 1.00 96.94 254 VAL A CA 1
ATOM 1969 C C . VAL A 1 254 ? -28.826 -14.964 -12.651 1.00 96.94 254 VAL A C 1
ATOM 1971 O O . VAL A 1 254 ? -28.234 -14.925 -13.729 1.00 96.94 254 VAL A O 1
ATOM 1974 N N . PRO A 1 255 ? -30.174 -14.899 -12.591 1.00 97.19 255 PRO A N 1
ATOM 1975 C CA . PRO A 1 255 ? -30.976 -14.809 -13.808 1.00 97.19 255 PRO A CA 1
ATOM 1976 C C . PRO A 1 255 ? -30.665 -13.550 -14.618 1.00 97.19 255 PRO A C 1
ATOM 1978 O O . PRO A 1 255 ? -30.417 -13.640 -15.819 1.00 97.19 255 PRO A O 1
ATOM 1981 N N . VAL A 1 256 ? -30.613 -12.380 -13.973 1.00 95.81 256 VAL A N 1
ATOM 1982 C CA . VAL A 1 256 ? -30.365 -11.110 -14.671 1.00 95.81 256 VAL A CA 1
ATOM 1983 C C . VAL A 1 256 ? -28.979 -11.101 -15.315 1.00 95.81 256 VAL A C 1
ATOM 1985 O O . VAL A 1 256 ? -28.854 -10.738 -16.485 1.00 95.81 256 VAL A O 1
ATOM 1988 N N . GLY A 1 257 ? -27.946 -11.538 -14.592 1.00 94.31 257 GLY A N 1
ATOM 1989 C CA . GLY A 1 257 ? -26.576 -11.603 -15.097 1.00 94.31 257 GLY A CA 1
ATOM 1990 C C . GLY A 1 257 ? -26.420 -12.611 -16.234 1.00 94.31 257 GLY A C 1
ATOM 1991 O O . GLY A 1 257 ? -25.858 -12.277 -17.278 1.00 94.31 257 GLY A O 1
ATOM 1992 N N . LEU A 1 258 ? -26.970 -13.819 -16.070 1.00 95.88 258 LEU A N 1
ATOM 1993 C CA . LEU A 1 258 ? -26.887 -14.880 -17.072 1.00 95.88 258 LEU A CA 1
ATOM 1994 C C . LEU A 1 258 ? -27.636 -14.503 -18.355 1.00 95.88 258 LEU A C 1
ATOM 1996 O O . LEU A 1 258 ? -27.056 -14.583 -19.437 1.00 95.88 258 LEU A O 1
ATOM 2000 N N . PHE A 1 259 ? -28.886 -14.037 -18.259 1.00 95.69 259 PHE A N 1
ATOM 2001 C CA . PHE A 1 259 ? -29.661 -13.643 -19.439 1.00 95.69 259 PHE A CA 1
ATOM 2002 C C . PHE A 1 259 ? -29.075 -12.413 -20.134 1.00 95.69 259 PHE A C 1
ATOM 2004 O O . PHE A 1 259 ? -29.025 -12.385 -21.364 1.00 95.69 259 PHE A O 1
ATOM 2011 N N . SER A 1 260 ? -28.560 -11.434 -19.382 1.00 92.62 260 SER A N 1
ATOM 2012 C CA . SER A 1 260 ? -27.857 -10.284 -19.970 1.00 92.62 260 SER A CA 1
ATOM 2013 C C . SER A 1 260 ? -26.591 -10.717 -20.714 1.00 92.62 260 SER A C 1
ATOM 2015 O O . SER A 1 260 ? -26.316 -10.222 -21.809 1.00 92.62 260 SER A O 1
ATOM 2017 N N . GLY A 1 261 ? -25.843 -11.675 -20.156 1.00 92.69 261 GLY A N 1
ATOM 2018 C CA . GLY A 1 261 ? -24.660 -12.257 -20.787 1.00 92.69 261 GLY A CA 1
ATOM 2019 C C . GLY A 1 261 ? -24.988 -13.005 -22.079 1.00 92.69 261 GLY A C 1
ATOM 2020 O O . GLY A 1 261 ? -24.387 -12.723 -23.116 1.00 92.69 261 GLY A O 1
ATOM 2021 N N . ILE A 1 262 ? -25.984 -13.899 -22.040 1.00 94.88 262 ILE A N 1
ATOM 2022 C CA . ILE A 1 262 ? -26.452 -14.652 -23.216 1.00 94.88 262 ILE A CA 1
ATOM 2023 C C . ILE A 1 262 ? -26.950 -13.693 -24.301 1.00 94.88 262 ILE A C 1
ATOM 2025 O O . ILE A 1 262 ? -26.568 -13.828 -25.462 1.00 94.88 262 ILE A O 1
ATOM 2029 N N . TYR A 1 263 ? -27.751 -12.686 -23.938 1.00 94.56 263 TYR A N 1
ATOM 2030 C CA . TYR A 1 263 ? -28.240 -11.689 -24.886 1.00 94.56 263 TYR A CA 1
ATOM 2031 C C . TYR A 1 263 ? -27.089 -10.959 -25.580 1.00 94.56 263 TYR A C 1
ATOM 2033 O O . TYR A 1 263 ? -27.070 -10.857 -26.805 1.00 94.56 263 TYR A O 1
ATOM 2041 N N . LEU A 1 264 ? -26.097 -10.485 -24.823 1.00 92.69 264 LEU A N 1
ATOM 2042 C CA . LEU A 1 264 ? -24.960 -9.764 -25.393 1.00 92.69 264 LEU A CA 1
ATOM 2043 C C . LEU A 1 264 ? -24.060 -10.638 -26.270 1.00 92.69 264 LEU A C 1
ATOM 2045 O O . LEU A 1 264 ? -23.491 -10.116 -27.234 1.00 92.69 264 LEU A O 1
ATOM 2049 N N . ALA A 1 265 ? -23.937 -11.928 -25.953 1.00 90.75 265 ALA A N 1
ATOM 2050 C CA . ALA A 1 265 ? -23.140 -12.883 -26.714 1.00 90.75 265 ALA A CA 1
ATOM 2051 C C . ALA A 1 265 ? -23.819 -13.288 -28.033 1.00 90.75 265 ALA A C 1
ATOM 2053 O O . ALA A 1 265 ? -23.210 -13.138 -29.096 1.00 90.75 265 ALA A O 1
ATOM 2054 N N . GLU A 1 266 ? -25.084 -13.710 -27.967 1.00 93.81 266 GLU A N 1
ATOM 2055 C CA . GLU A 1 266 ? -25.768 -14.406 -29.066 1.00 93.81 266 GLU A CA 1
ATOM 2056 C C . GLU A 1 266 ? -26.754 -13.523 -29.844 1.00 93.81 266 GLU A C 1
ATOM 2058 O O . GLU A 1 266 ? -26.882 -13.655 -31.057 1.00 93.81 266 GLU A O 1
ATOM 2063 N N . TYR A 1 267 ? -27.436 -12.584 -29.179 1.00 93.62 267 TYR A N 1
ATOM 2064 C CA . TYR A 1 267 ? -28.582 -11.873 -29.769 1.00 93.62 267 TYR A CA 1
ATOM 2065 C C . TYR A 1 267 ? -28.329 -10.383 -30.042 1.00 93.62 267 TYR A C 1
ATOM 2067 O O . TYR A 1 267 ? -29.000 -9.780 -30.882 1.00 93.62 267 TYR A O 1
ATOM 2075 N N . ALA A 1 268 ? -27.376 -9.761 -29.345 1.00 93.25 268 ALA A N 1
ATOM 2076 C CA . ALA A 1 268 ? -27.147 -8.326 -29.431 1.00 93.25 268 ALA A CA 1
ATOM 2077 C C . ALA A 1 268 ? -26.493 -7.923 -30.757 1.00 93.25 268 ALA A C 1
ATOM 2079 O O . ALA A 1 268 ? -25.398 -8.379 -31.105 1.00 93.25 268 ALA A O 1
ATOM 2080 N N . ASN A 1 269 ? -27.125 -6.977 -31.450 1.00 94.56 269 ASN A N 1
ATOM 2081 C CA . ASN A 1 269 ? -26.582 -6.380 -32.665 1.00 94.56 269 ASN A CA 1
ATOM 2082 C C . ASN A 1 269 ? -25.397 -5.438 -32.357 1.00 94.56 269 ASN A C 1
ATOM 2084 O O . ASN A 1 269 ? -25.150 -5.042 -31.214 1.00 94.56 269 ASN A O 1
ATOM 2088 N N . TYR A 1 270 ? -24.646 -5.048 -33.394 1.00 92.75 270 TYR A N 1
ATOM 2089 C CA . TYR A 1 270 ? -23.407 -4.268 -33.243 1.00 92.75 270 TYR A CA 1
ATOM 2090 C C . TYR A 1 270 ? -23.579 -2.990 -32.400 1.00 92.75 270 TYR A C 1
ATOM 2092 O O . TYR A 1 270 ? -22.729 -2.681 -31.565 1.00 92.75 270 TYR A O 1
ATOM 2100 N N . ARG A 1 271 ? -24.691 -2.259 -32.574 1.00 94.12 271 ARG A N 1
ATOM 2101 C CA . ARG A 1 271 ? -24.960 -1.025 -31.815 1.00 94.12 271 ARG A CA 1
ATOM 2102 C C . ARG A 1 271 ? -25.194 -1.309 -30.332 1.00 94.12 271 ARG A C 1
ATOM 2104 O O . ARG A 1 271 ? -24.622 -0.613 -29.499 1.00 94.12 271 ARG A O 1
ATOM 2111 N N . GLN A 1 272 ? -25.983 -2.331 -30.004 1.00 93.38 272 GLN A N 1
ATOM 2112 C CA . GLN A 1 272 ? -26.251 -2.728 -28.619 1.00 93.38 272 GLN A CA 1
ATOM 2113 C C . GLN A 1 272 ? -24.975 -3.189 -27.916 1.00 93.38 272 GLN A C 1
ATOM 2115 O O . GLN A 1 272 ? -24.690 -2.741 -26.810 1.00 93.38 272 GLN A O 1
ATOM 2120 N N . ARG A 1 273 ? -24.153 -4.013 -28.577 1.00 92.31 273 ARG A N 1
ATOM 2121 C CA . ARG A 1 273 ? -22.891 -4.502 -28.005 1.00 92.31 273 ARG A CA 1
ATOM 2122 C C . ARG A 1 273 ? -21.875 -3.380 -27.784 1.00 92.31 273 ARG A C 1
ATOM 2124 O O . ARG A 1 273 ? -21.194 -3.378 -26.763 1.00 92.31 273 ARG A O 1
ATOM 2131 N N . LYS A 1 274 ? -21.806 -2.412 -28.708 1.00 94.38 274 LYS A N 1
ATOM 2132 C CA . LYS A 1 274 ? -20.900 -1.255 -28.626 1.00 94.38 274 LYS A CA 1
ATOM 2133 C C . LYS A 1 274 ? -21.142 -0.389 -27.385 1.00 94.38 274 LYS A C 1
ATOM 2135 O O . LYS A 1 274 ? -20.181 0.164 -26.865 1.00 94.38 274 LYS A O 1
ATOM 2140 N N . TRP A 1 275 ? -22.386 -0.281 -26.914 1.00 94.31 275 TRP A N 1
ATOM 2141 C CA . TRP A 1 275 ? -22.731 0.507 -25.722 1.00 94.31 275 TRP A CA 1
ATOM 2142 C C . TRP A 1 275 ? -22.901 -0.345 -24.464 1.00 94.31 275 TRP A C 1
ATOM 2144 O O . TRP A 1 275 ? -22.361 -0.006 -23.416 1.00 94.31 275 TRP A O 1
ATOM 2154 N N . GLY A 1 276 ? -23.613 -1.468 -24.561 1.00 91.75 276 GLY A N 1
ATOM 2155 C CA . GLY A 1 276 ? -23.946 -2.304 -23.410 1.00 91.75 276 GLY A CA 1
ATOM 2156 C C . GLY A 1 276 ? -22.721 -2.923 -22.745 1.00 91.75 276 GLY A C 1
ATOM 2157 O O . GLY A 1 276 ? -22.628 -2.918 -21.521 1.00 91.75 276 GLY A O 1
ATOM 2158 N N . LYS A 1 277 ? -21.748 -3.402 -23.533 1.00 90.12 277 LYS A N 1
ATOM 2159 C CA . LYS A 1 277 ? -20.556 -4.057 -22.981 1.00 90.12 277 LYS A CA 1
ATOM 2160 C C . LYS A 1 277 ? -19.694 -3.095 -22.139 1.00 90.12 277 LYS A C 1
ATOM 2162 O O . LYS A 1 277 ? -19.461 -3.424 -20.978 1.00 90.12 277 LYS A O 1
ATOM 2167 N N . PRO A 1 278 ? -19.316 -1.894 -22.626 1.00 93.50 278 PRO A N 1
ATOM 2168 C CA . PRO A 1 278 ? -18.621 -0.914 -21.791 1.00 93.50 278 PRO A CA 1
ATOM 2169 C C . PRO A 1 278 ? -19.399 -0.494 -20.540 1.00 93.50 278 PRO A C 1
ATOM 2171 O O . PRO A 1 278 ? -18.795 -0.325 -19.490 1.00 93.50 278 PRO A O 1
ATOM 2174 N N . ILE A 1 279 ? -20.728 -0.339 -20.617 1.00 93.94 279 ILE A N 1
ATOM 2175 C CA . ILE A 1 279 ? -21.539 0.047 -19.449 1.00 93.94 279 ILE A CA 1
ATOM 2176 C C . ILE A 1 279 ? -21.451 -1.019 -18.351 1.00 93.94 279 ILE A C 1
ATOM 2178 O O . ILE A 1 279 ? -21.238 -0.672 -17.193 1.00 93.94 279 ILE A 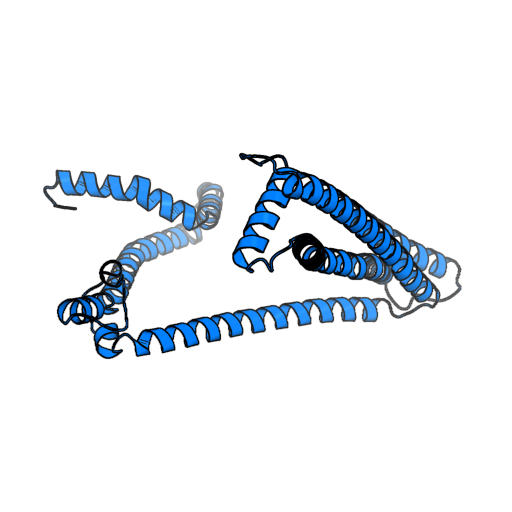O 1
ATOM 2182 N N . ILE A 1 280 ? -21.560 -2.303 -18.702 1.00 91.25 280 ILE A N 1
ATOM 2183 C CA . ILE A 1 280 ? -21.430 -3.402 -17.732 1.00 91.25 280 ILE A CA 1
ATOM 2184 C C . ILE A 1 280 ? -20.015 -3.455 -17.146 1.00 91.25 280 ILE A C 1
ATOM 2186 O O . ILE A 1 280 ? -19.866 -3.617 -15.939 1.00 91.25 280 ILE A O 1
ATOM 2190 N N . GLU A 1 281 ? -18.982 -3.278 -17.974 1.00 90.31 281 GLU A N 1
ATOM 2191 C CA . GLU A 1 281 ? -17.587 -3.241 -17.512 1.00 90.31 281 GLU A CA 1
ATOM 2192 C C . GLU A 1 281 ? -17.332 -2.063 -16.555 1.00 90.31 281 GLU A C 1
ATOM 2194 O O . GLU A 1 281 ? -16.660 -2.229 -15.538 1.00 90.31 281 GLU A O 1
ATOM 2199 N N . ILE A 1 282 ? -17.920 -0.892 -16.826 1.00 93.75 282 ILE A N 1
ATOM 2200 C CA . ILE A 1 282 ? -17.843 0.278 -15.942 1.00 93.75 282 ILE A CA 1
ATOM 2201 C C . ILE A 1 282 ? -18.587 0.017 -14.630 1.00 93.75 282 ILE A C 1
ATOM 2203 O O . ILE A 1 282 ? -18.040 0.307 -13.569 1.00 93.75 282 ILE A O 1
ATOM 2207 N N . LEU A 1 283 ? -19.798 -0.550 -14.679 1.00 89.88 283 LEU A N 1
ATOM 2208 C CA . LEU A 1 283 ? -20.566 -0.899 -13.478 1.00 89.88 283 LEU A CA 1
ATOM 2209 C C . LEU A 1 283 ? -19.810 -1.912 -12.603 1.00 89.88 283 LEU A C 1
ATOM 2211 O O . LEU A 1 283 ? -19.766 -1.760 -11.388 1.00 89.88 283 LEU A O 1
ATOM 2215 N N . ALA A 1 284 ? -19.136 -2.893 -13.205 1.00 88.50 284 ALA A N 1
ATOM 2216 C CA . ALA A 1 284 ? -18.291 -3.834 -12.470 1.00 88.50 284 ALA A CA 1
ATOM 2217 C C . ALA A 1 284 ? -17.043 -3.174 -11.845 1.00 88.50 284 ALA A C 1
ATOM 2219 O O . ALA A 1 284 ? -16.493 -3.693 -10.877 1.00 88.50 284 ALA A O 1
ATOM 2220 N N . GLY A 1 285 ? -16.592 -2.040 -12.392 1.00 89.44 285 GLY A N 1
ATOM 2221 C CA . GLY A 1 285 ? -15.444 -1.279 -11.899 1.00 89.44 285 GLY A CA 1
ATOM 2222 C C . GLY A 1 285 ? -15.760 -0.293 -10.769 1.00 89.44 285 GLY A C 1
ATOM 2223 O O . GLY A 1 285 ? -14.832 0.268 -10.183 1.00 89.44 285 GLY A O 1
ATOM 2224 N N . VAL A 1 286 ? -17.038 -0.055 -10.451 1.00 93.56 286 VAL A N 1
ATOM 2225 C CA . VAL A 1 286 ? -17.418 0.826 -9.340 1.00 93.56 286 VAL A CA 1
ATOM 2226 C C . VAL A 1 286 ? -17.054 0.153 -8.007 1.00 93.56 286 VAL A C 1
ATOM 2228 O O . VAL A 1 286 ? -17.384 -1.017 -7.800 1.00 93.56 286 VAL A O 1
ATOM 2231 N N . PRO A 1 287 ? -16.406 0.863 -7.063 1.00 93.50 287 PRO A N 1
ATOM 2232 C CA . PRO A 1 287 ? -16.063 0.289 -5.768 1.00 93.50 287 PRO A CA 1
ATOM 2233 C C . PRO A 1 287 ? -17.305 -0.182 -5.004 1.00 93.50 287 PRO A C 1
ATOM 2235 O O . PRO A 1 287 ? -18.271 0.566 -4.852 1.00 93.50 287 PRO A O 1
ATOM 2238 N N . THR A 1 288 ? -17.253 -1.390 -4.440 1.00 93.50 288 THR A N 1
ATOM 2239 C CA . THR A 1 288 ? -18.368 -1.993 -3.683 1.00 93.50 288 THR A CA 1
ATOM 2240 C C . THR A 1 288 ? -18.850 -1.115 -2.525 1.00 93.50 288 THR A C 1
ATOM 2242 O O . THR A 1 288 ? -20.043 -1.074 -2.237 1.00 93.50 288 THR A O 1
ATOM 2245 N N . VAL A 1 289 ? -17.944 -0.347 -1.910 1.00 93.75 289 VAL A N 1
ATOM 2246 C CA . VAL A 1 289 ? -18.264 0.623 -0.851 1.00 93.75 289 VAL A CA 1
ATOM 2247 C C . VAL A 1 289 ? -19.251 1.688 -1.337 1.00 93.75 289 VAL A C 1
ATOM 2249 O O . VAL A 1 289 ? -20.179 2.031 -0.611 1.00 93.75 289 VAL A O 1
ATOM 2252 N N . VAL A 1 290 ? -19.105 2.177 -2.573 1.00 94.25 290 VAL A N 1
ATOM 2253 C CA . VAL A 1 290 ? -20.013 3.184 -3.148 1.00 94.25 290 VAL A CA 1
ATOM 2254 C C . VAL A 1 290 ? -21.422 2.608 -3.285 1.00 94.25 290 VAL A C 1
ATOM 2256 O O . VAL A 1 290 ? -22.389 3.261 -2.892 1.00 94.25 290 VAL A O 1
ATOM 2259 N N . TYR A 1 291 ? -21.543 1.366 -3.765 1.00 91.38 291 TYR A N 1
ATOM 2260 C CA . TYR A 1 291 ? -22.830 0.673 -3.828 1.00 91.38 291 TYR A CA 1
ATOM 2261 C C . TYR A 1 291 ? -23.441 0.445 -2.446 1.00 91.38 291 TYR A C 1
ATOM 2263 O O . TYR A 1 291 ? -24.643 0.637 -2.288 1.00 91.38 291 TYR A O 1
ATOM 2271 N N . GLY A 1 292 ? -22.629 0.108 -1.439 1.00 90.94 292 GLY A N 1
ATOM 2272 C CA . GLY A 1 292 ? -23.086 -0.032 -0.055 1.00 90.94 292 GLY A CA 1
ATOM 2273 C C . GLY A 1 292 ? -23.674 1.264 0.511 1.00 90.94 292 GLY A C 1
ATOM 2274 O O . GLY A 1 292 ? -24.780 1.255 1.047 1.00 90.94 292 GLY A O 1
ATOM 2275 N N . PHE A 1 293 ? -22.985 2.397 0.332 1.00 93.69 293 PHE A N 1
ATOM 2276 C CA . PHE A 1 293 ? -23.495 3.703 0.769 1.00 93.69 293 PHE A CA 1
ATOM 2277 C C . PHE A 1 293 ? -24.761 4.124 0.015 1.00 93.69 293 PHE A C 1
ATOM 2279 O O . PHE A 1 293 ? -25.710 4.594 0.639 1.00 93.69 293 PHE A O 1
ATOM 2286 N N . PHE A 1 294 ? -24.811 3.926 -1.305 1.00 94.31 294 PHE A N 1
ATOM 2287 C CA . PHE A 1 294 ? -26.015 4.195 -2.096 1.00 94.31 294 PHE A CA 1
ATOM 2288 C C . PHE A 1 294 ? -27.196 3.321 -1.651 1.00 94.31 294 PHE A C 1
ATOM 2290 O O . PHE A 1 294 ? -28.317 3.809 -1.493 1.00 94.31 294 PHE A O 1
ATOM 2297 N N . ALA A 1 295 ? -26.944 2.036 -1.388 1.00 92.56 295 ALA A N 1
ATOM 2298 C CA . ALA A 1 295 ? -27.958 1.126 -0.881 1.00 92.56 295 ALA A CA 1
ATOM 2299 C C . ALA A 1 295 ? -28.501 1.595 0.478 1.00 92.56 295 ALA A C 1
ATOM 2301 O O . ALA A 1 295 ? -29.712 1.645 0.661 1.00 92.56 295 ALA A O 1
ATOM 2302 N N . ALA A 1 296 ? -27.630 2.010 1.400 1.00 93.56 296 ALA A N 1
ATOM 2303 C CA . ALA A 1 296 ? -28.036 2.459 2.729 1.00 93.56 296 ALA A CA 1
ATOM 2304 C C . ALA A 1 296 ? -28.774 3.810 2.728 1.00 93.56 296 ALA A C 1
ATOM 2306 O O . ALA A 1 296 ? -29.742 3.974 3.464 1.00 93.56 296 ALA A O 1
ATOM 2307 N N . LEU A 1 297 ? -28.332 4.779 1.919 1.00 94.81 297 LEU A N 1
ATOM 2308 C CA . LEU A 1 297 ? -28.852 6.153 1.960 1.00 94.81 297 LEU A CA 1
ATOM 2309 C C . LEU A 1 297 ? -30.006 6.413 0.990 1.00 94.81 297 LEU A C 1
ATOM 2311 O O . LEU A 1 297 ? -30.738 7.383 1.163 1.00 94.81 297 LEU A O 1
ATOM 2315 N N . THR A 1 298 ? -30.162 5.589 -0.045 1.00 94.62 298 THR A N 1
ATOM 2316 C CA . THR A 1 298 ? -31.186 5.795 -1.078 1.00 94.62 298 THR A CA 1
ATOM 2317 C C . THR A 1 298 ? -32.126 4.605 -1.172 1.00 94.62 298 THR A C 1
ATOM 2319 O O . THR A 1 298 ? -33.333 4.768 -1.015 1.00 94.62 298 THR A O 1
ATOM 2322 N N . VAL A 1 299 ? -31.588 3.403 -1.389 1.00 92.94 299 VAL A N 1
ATOM 2323 C CA . VAL A 1 299 ? -32.411 2.206 -1.629 1.00 92.94 299 VAL A CA 1
ATOM 2324 C C . VAL A 1 299 ? -33.152 1.770 -0.361 1.00 92.94 299 VAL A C 1
ATOM 2326 O O . VAL A 1 299 ? -34.343 1.484 -0.426 1.00 92.94 299 VAL A O 1
ATOM 2329 N N . GLY A 1 300 ? -32.487 1.781 0.796 1.00 92.25 300 GLY A N 1
ATOM 2330 C CA . GLY A 1 300 ? -33.080 1.442 2.092 1.00 92.25 300 GLY A CA 1
ATOM 2331 C C . GLY A 1 300 ? -34.292 2.317 2.431 1.00 92.25 300 GLY A C 1
ATOM 2332 O O . GLY A 1 300 ? -35.389 1.778 2.573 1.00 92.25 300 GLY A O 1
ATOM 2333 N N . PRO A 1 301 ? -34.146 3.658 2.481 1.00 94.00 301 PRO A N 1
ATOM 2334 C CA . PRO A 1 301 ? -35.270 4.563 2.708 1.00 94.00 301 PRO A CA 1
ATOM 2335 C C . PRO A 1 301 ? -36.383 4.419 1.665 1.00 94.00 301 PRO A C 1
ATOM 2337 O O . PRO A 1 301 ? -37.556 4.460 2.020 1.00 94.00 301 PRO A O 1
ATOM 2340 N N . PHE A 1 302 ? -36.035 4.200 0.393 1.00 94.12 302 PHE A N 1
ATOM 2341 C CA . PHE A 1 302 ? -37.018 3.982 -0.669 1.00 94.12 302 PHE A CA 1
ATOM 2342 C C . PHE A 1 302 ? -37.905 2.758 -0.399 1.00 94.12 302 PHE A C 1
ATOM 2344 O O . PHE A 1 302 ? -39.129 2.864 -0.453 1.00 94.12 302 PHE A O 1
ATOM 2351 N N . PHE A 1 303 ? -37.308 1.610 -0.062 1.00 90.31 303 PHE A N 1
ATOM 2352 C CA . PHE A 1 303 ? -38.077 0.408 0.269 1.00 90.31 303 PHE A CA 1
ATOM 2353 C C . PHE A 1 303 ? -38.854 0.548 1.577 1.00 90.31 303 PHE A C 1
ATOM 2355 O O . PHE A 1 303 ? -39.977 0.056 1.655 1.00 90.31 303 PHE A O 1
ATOM 2362 N N . ARG A 1 304 ? -38.298 1.251 2.569 1.00 91.94 304 ARG A N 1
ATOM 2363 C CA . ARG A 1 304 ? -38.991 1.541 3.825 1.00 91.94 304 ARG A CA 1
ATOM 2364 C C . ARG A 1 304 ? -40.282 2.328 3.595 1.00 91.94 304 ARG A C 1
ATOM 2366 O O . ARG A 1 304 ? -41.330 1.897 4.053 1.00 91.94 304 ARG A O 1
ATOM 2373 N N . VAL A 1 305 ? -40.231 3.414 2.821 1.00 93.75 305 VAL A N 1
ATOM 2374 C CA . VAL A 1 305 ? -41.421 4.227 2.503 1.00 93.75 305 VAL A CA 1
ATOM 2375 C C . VAL A 1 305 ? -42.493 3.396 1.7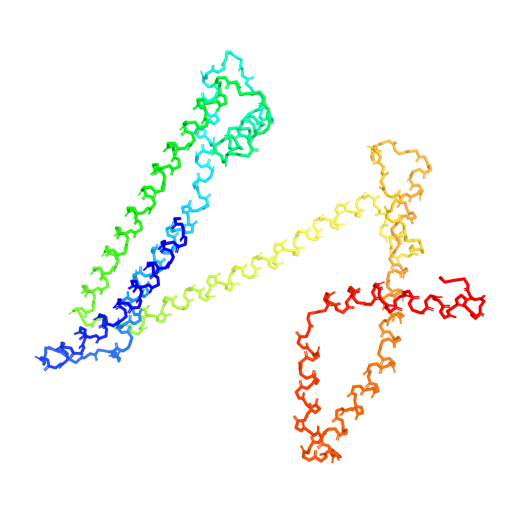94 1.00 93.75 305 VAL A C 1
ATOM 2377 O O . VAL A 1 305 ? -43.678 3.516 2.100 1.00 93.75 305 VAL A O 1
ATOM 2380 N N . ILE A 1 306 ? -42.091 2.527 0.861 1.00 93.94 306 ILE A N 1
ATOM 2381 C CA . ILE A 1 306 ? -43.024 1.613 0.190 1.00 93.94 306 ILE A CA 1
ATOM 2382 C C . ILE A 1 306 ? -43.639 0.635 1.199 1.00 93.94 306 ILE A C 1
ATOM 2384 O O . ILE A 1 306 ? -44.854 0.445 1.185 1.00 93.94 306 ILE A O 1
ATOM 2388 N N . GLY A 1 307 ? -42.832 0.048 2.085 1.00 92.19 307 GLY A N 1
ATOM 2389 C CA . GLY A 1 307 ? -43.297 -0.857 3.137 1.00 92.19 307 GLY A CA 1
ATOM 2390 C C . GLY A 1 307 ? -44.309 -0.194 4.071 1.00 92.19 307 GLY A C 1
ATOM 2391 O O . GLY A 1 307 ? -45.416 -0.707 4.229 1.00 92.19 307 GLY A O 1
ATOM 2392 N N . GLU A 1 308 ? -43.978 0.989 4.589 1.00 94.00 308 GLU A N 1
ATOM 2393 C CA . GLU A 1 308 ? -44.863 1.789 5.444 1.00 94.00 308 GLU A CA 1
ATOM 2394 C C . GLU A 1 308 ? -46.174 2.145 4.713 1.00 94.00 308 GLU A C 1
ATOM 2396 O O . GLU A 1 308 ? -47.255 2.036 5.290 1.00 94.00 308 GLU A O 1
ATOM 2401 N N . SER A 1 309 ? -46.119 2.476 3.413 1.00 93.62 309 SER A N 1
ATOM 2402 C CA . SER A 1 309 ? -47.322 2.759 2.607 1.00 93.62 309 SER A CA 1
ATOM 2403 C C . SER A 1 309 ? -48.244 1.549 2.409 1.00 93.62 309 SER A C 1
ATOM 2405 O O . SER A 1 309 ? -49.446 1.712 2.203 1.00 93.62 309 SER A O 1
ATOM 2407 N N . LEU A 1 310 ? -47.689 0.338 2.491 1.00 93.56 310 LEU A N 1
ATOM 2408 C CA . LEU A 1 310 ? -48.415 -0.931 2.422 1.00 93.56 310 LEU A CA 1
ATOM 2409 C C . LEU A 1 310 ? -48.873 -1.418 3.810 1.00 93.56 310 LEU A C 1
ATOM 2411 O O . LEU A 1 310 ? -49.461 -2.494 3.910 1.00 93.56 310 LEU A O 1
ATOM 2415 N N . GLY A 1 311 ? -48.625 -0.635 4.868 1.00 92.50 311 GLY A N 1
ATOM 2416 C CA . GLY A 1 311 ? -48.992 -0.954 6.248 1.00 92.50 311 GLY A CA 1
ATOM 2417 C C . GLY A 1 311 ? -48.035 -1.918 6.953 1.00 92.50 311 GLY A C 1
ATOM 2418 O O . GLY A 1 311 ? -48.425 -2.533 7.943 1.00 92.50 311 GLY A O 1
ATOM 2419 N N . LEU A 1 312 ? -46.810 -2.086 6.447 1.00 91.06 312 LEU A N 1
ATOM 2420 C CA . LEU A 1 312 ? -45.773 -2.899 7.084 1.00 91.06 312 LEU A CA 1
ATOM 2421 C C . LEU A 1 312 ? -44.931 -2.038 8.038 1.00 91.06 312 LEU A C 1
ATOM 2423 O O . LEU A 1 312 ? -44.528 -0.933 7.680 1.00 91.06 312 LEU A O 1
ATOM 2427 N N . GLU A 1 313 ? -44.618 -2.563 9.223 1.00 83.62 313 GLU A N 1
ATOM 2428 C CA . GLU A 1 313 ? -43.629 -1.964 10.131 1.00 83.62 313 GLU A CA 1
ATOM 2429 C C . GLU A 1 313 ? -42.220 -2.406 9.700 1.00 83.62 313 GLU A C 1
ATOM 2431 O O . GLU A 1 313 ? -41.821 -3.545 9.955 1.00 83.62 313 GLU A O 1
ATOM 2436 N N . VAL A 1 314 ? -41.494 -1.531 8.989 1.00 71.31 314 VAL A N 1
ATOM 2437 C CA . VAL A 1 314 ? -40.156 -1.800 8.415 1.00 71.31 314 VAL A CA 1
ATOM 2438 C C . VAL A 1 314 ? -39.208 -0.627 8.642 1.00 71.31 314 VAL A C 1
ATOM 2440 O O . VAL A 1 314 ? -39.655 0.533 8.523 1.00 71.31 314 VAL A O 1
#

Sequence (314 aa):
MNSILLTSLVLFGISSFFFGKSRIKKIATSGSFRPKALPHFYGYYQALWCALPAFLILILWTILEPIVVKNLIENKLQLSSINELTKNELNLIYSQIVSLAQGNFSGQVTEAIKSGALTYKNLLSISHGAKAVLFFCAIIATSLFAYNKINKNVHARDGVEKIFTTVLFLSSVAAILTTAGIIFSLLFETIQFFTKINPLDFFFGLGWSPQKAFVSDPTNLTPQEAKDLAEAFGAVPLFAGTAFIAFIAMCVAVPVGLFSGIYLAEYANYRQRKWGKPIIEILAGVPTVVYGFFAALTVGPFFRVIGESLGLEV

pLDDT: mean 90.25, std 6.99, range [63.28, 98.31]

Foldseek 3Di:
DLVVLVVVLVVLLQVQLVVQLVVLVVVCVVVVDDFPDHSNLSSLLLSCLLRVVLVVLSVVLVVVLVVVLLVVLLVVVCVVDPDRDDPVVSVVLLVQLVCVLVVNHDDDCDPSSVVSVVSSVVSVVVSVVVSVVVSVVSNVVSSVVSVVCSVVSDPSNVSSVVSVVVVVVVVVVVVVVVVVVVVVVVVVVVVVVCVLEPPCLQAAAPAAALVLCDDPDSPDDDPVSSVSNSNHHHCVCVVVVVVVVVVVCCVPCVVVVVVLVCCLPPPDDPVCVVPVVVVVVVVVVDDVVVVVVCCVPPVVVVVCVVCVVVVHDD